Protein AF-A0A2E8A499-F1 (afdb_monomer_lite)

Sequence (195 aa):
MEPTLSDLTVDKLKAMANERGLSGYSKMKKSEIVTLLESPPQSEPEIEKPIPPPPIDLPPPRPPIIAPEVDEDQPPMPIPPPPNLTFLRENKVPEEPEIENIWPWAQQEMWPGRKVAQMVKSAMEAARSKNIAQATVILDEVGPHLGDRTKLVYPIGALLQRIGRVQAVDRLLDVASETYPEDSNVSNARSKLRP

Structure (mmCIF, N/CA/C/O backbone):
data_AF-A0A2E8A499-F1
#
_entry.id   AF-A0A2E8A499-F1
#
loop_
_atom_site.group_PDB
_atom_site.id
_atom_site.type_symbol
_atom_site.label_atom_id
_atom_site.label_alt_id
_atom_site.label_comp_id
_atom_site.label_asym_id
_atom_site.label_entity_id
_atom_site.label_seq_id
_atom_site.pdbx_PDB_ins_code
_atom_site.Cartn_x
_atom_site.Cartn_y
_atom_site.Cartn_z
_atom_site.occupancy
_atom_site.B_iso_or_equiv
_atom_site.auth_seq_id
_atom_site.auth_comp_id
_atom_site.auth_asym_id
_atom_site.auth_atom_id
_atom_site.pdbx_PDB_model_num
ATOM 1 N N . MET A 1 1 ? 8.314 43.356 28.707 1.00 39.28 1 MET A N 1
ATOM 2 C CA . MET A 1 1 ? 9.243 42.489 27.957 1.00 39.28 1 MET A CA 1
ATOM 3 C C . MET A 1 1 ? 8.676 41.089 28.042 1.00 39.28 1 MET A C 1
ATOM 5 O O . MET A 1 1 ? 8.664 40.532 29.131 1.00 39.28 1 MET A O 1
ATOM 9 N N . GLU A 1 2 ? 8.093 40.582 26.961 1.00 49.78 2 GLU A N 1
ATOM 10 C CA . GLU A 1 2 ? 7.638 39.190 26.917 1.00 49.78 2 GLU A CA 1
ATOM 11 C C . GLU A 1 2 ? 8.878 38.286 26.824 1.00 49.78 2 GLU A C 1
ATOM 13 O O . GLU A 1 2 ? 9.774 38.586 26.027 1.00 49.78 2 GLU A O 1
ATOM 18 N N . PRO A 1 3 ? 9.003 37.234 27.651 1.00 61.38 3 PRO A N 1
ATOM 19 C CA . PRO A 1 3 ? 10.117 36.305 27.534 1.00 61.38 3 PRO A CA 1
ATOM 20 C C . PRO A 1 3 ? 10.024 35.595 26.179 1.00 61.38 3 PRO A C 1
ATOM 22 O O . PRO A 1 3 ? 9.081 34.849 25.918 1.00 61.38 3 PRO A O 1
ATOM 25 N N . THR A 1 4 ? 10.990 35.850 25.295 1.00 71.75 4 THR A N 1
ATOM 26 C CA . THR A 1 4 ? 11.067 35.170 23.996 1.00 71.75 4 THR A CA 1
ATOM 27 C C . THR A 1 4 ? 11.455 33.705 24.204 1.00 71.75 4 THR A C 1
ATOM 29 O O . THR A 1 4 ? 12.208 33.375 25.124 1.00 71.75 4 THR A O 1
ATOM 32 N N . LEU A 1 5 ? 10.961 32.804 23.348 1.00 74.25 5 LEU A N 1
ATOM 33 C CA . LEU A 1 5 ? 11.215 31.357 23.448 1.00 74.25 5 LEU A CA 1
ATOM 34 C C . LEU A 1 5 ? 12.724 31.024 23.496 1.00 74.25 5 LEU A C 1
ATOM 36 O O . LEU A 1 5 ? 13.135 30.038 24.103 1.00 74.25 5 LEU A O 1
ATOM 40 N N . SER A 1 6 ? 13.564 31.889 22.928 1.00 76.06 6 SER A N 1
ATOM 41 C CA . SER A 1 6 ? 15.025 31.778 22.904 1.00 76.06 6 SER A CA 1
ATOM 42 C C . SER A 1 6 ? 15.710 31.939 24.269 1.00 76.06 6 SER A C 1
ATOM 44 O O . SER A 1 6 ? 16.819 31.428 24.443 1.00 76.06 6 SER A O 1
ATOM 46 N N . ASP A 1 7 ? 15.078 32.594 25.247 1.00 81.19 7 ASP A N 1
ATOM 47 C CA . ASP A 1 7 ? 15.650 32.816 26.588 1.00 81.19 7 ASP A CA 1
ATOM 48 C C . ASP A 1 7 ? 15.462 31.600 27.518 1.00 81.19 7 ASP A C 1
ATOM 50 O O . ASP A 1 7 ? 16.218 31.377 28.462 1.00 81.19 7 ASP A O 1
ATOM 54 N N . LEU A 1 8 ? 14.509 30.723 27.193 1.00 82.19 8 LEU A N 1
ATOM 55 C CA . LEU A 1 8 ? 14.135 29.590 28.036 1.00 82.19 8 LEU A CA 1
ATOM 56 C C . LEU A 1 8 ? 15.207 28.487 28.074 1.00 82.19 8 LEU A C 1
ATOM 58 O O . LEU A 1 8 ? 15.955 28.253 27.116 1.00 82.19 8 LEU A O 1
ATOM 62 N N . THR A 1 9 ? 15.279 27.764 29.194 1.00 86.19 9 THR A N 1
ATOM 63 C CA . THR A 1 9 ? 16.131 26.573 29.321 1.00 86.19 9 THR A CA 1
ATOM 64 C C . THR A 1 9 ? 15.612 25.432 28.445 1.00 86.19 9 THR A C 1
ATOM 66 O O . THR A 1 9 ? 14.430 25.365 28.101 1.00 86.19 9 THR A O 1
ATOM 69 N N . VAL A 1 10 ? 16.504 24.506 28.079 1.00 81.19 10 VAL A N 1
ATOM 70 C CA . VAL A 1 10 ? 16.161 23.359 27.221 1.00 81.19 10 VAL A CA 1
ATOM 71 C C . VAL A 1 10 ? 15.042 22.519 27.841 1.00 81.19 10 VAL A C 1
ATOM 73 O O . VAL A 1 10 ? 14.135 22.109 27.127 1.00 81.19 10 VAL A O 1
ATOM 76 N N . ASP A 1 11 ? 15.047 22.320 29.159 1.00 83.94 11 ASP A N 1
ATOM 77 C CA . ASP A 1 11 ? 13.996 21.585 29.871 1.00 83.94 11 ASP A CA 1
ATOM 78 C C . ASP A 1 11 ? 12.625 22.258 29.754 1.00 83.94 11 ASP A C 1
ATOM 80 O O . ASP A 1 11 ? 11.619 21.584 29.526 1.00 83.94 11 ASP A O 1
ATOM 84 N N . LYS A 1 12 ? 12.578 23.595 29.828 1.00 85.31 12 LYS A N 1
ATOM 85 C CA . LYS A 1 12 ? 11.331 24.352 29.679 1.00 85.31 12 LYS A CA 1
ATOM 86 C C . LYS A 1 12 ? 10.803 24.290 28.245 1.00 85.31 12 LYS A C 1
ATOM 88 O O . LYS A 1 12 ? 9.606 24.106 28.053 1.00 85.31 12 LYS A O 1
ATOM 93 N N . LEU A 1 13 ? 11.688 24.359 27.251 1.00 85.81 13 LEU A N 1
ATOM 94 C CA . LEU A 1 13 ? 11.332 24.193 25.838 1.00 85.81 13 LEU A CA 1
ATOM 95 C C . LEU A 1 13 ? 10.816 22.781 25.539 1.00 85.81 13 LEU A C 1
ATOM 97 O O . LEU A 1 13 ? 9.816 22.625 24.846 1.00 85.81 13 LEU A O 1
ATOM 101 N N . LYS A 1 14 ? 11.445 21.750 26.113 1.00 84.94 14 LYS A N 1
ATOM 102 C CA . LYS A 1 14 ? 10.983 20.359 26.007 1.00 84.94 14 LYS A CA 1
ATOM 103 C C . LYS A 1 14 ? 9.608 20.164 26.644 1.00 84.94 14 LYS A C 1
ATOM 105 O O . LYS A 1 14 ? 8.775 19.475 26.065 1.00 84.94 14 LYS A O 1
ATOM 110 N N . ALA A 1 15 ? 9.359 20.782 27.799 1.00 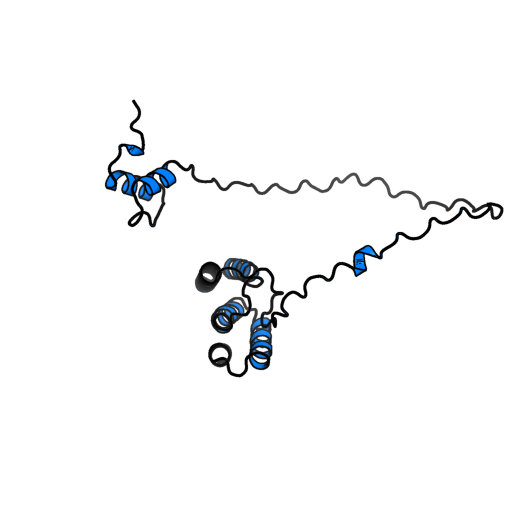85.06 15 ALA A N 1
ATOM 111 C CA . ALA A 1 15 ? 8.048 20.753 28.443 1.00 85.06 15 ALA A CA 1
ATOM 112 C C . ALA A 1 15 ? 6.977 21.422 27.566 1.00 85.06 15 ALA A C 1
ATOM 114 O O . ALA A 1 15 ? 5.954 20.805 27.292 1.00 85.06 15 ALA A O 1
ATOM 115 N N . MET A 1 16 ? 7.249 22.621 27.037 1.00 82.38 16 MET A N 1
ATOM 116 C CA . MET A 1 16 ? 6.323 23.319 26.134 1.00 82.38 16 MET A CA 1
ATOM 117 C C . MET A 1 16 ? 6.064 22.541 24.839 1.00 82.38 16 MET A C 1
ATOM 119 O O . MET A 1 16 ? 4.950 22.551 24.321 1.00 82.38 16 MET A O 1
ATOM 123 N N . ALA A 1 17 ? 7.077 21.851 24.313 1.00 83.69 17 ALA A N 1
ATOM 124 C CA . ALA A 1 17 ? 6.922 21.020 23.128 1.00 83.69 17 ALA A CA 1
ATOM 125 C C . ALA A 1 17 ? 6.046 19.792 23.421 1.00 83.69 17 ALA A C 1
ATOM 127 O O . ALA A 1 17 ? 5.167 19.478 22.621 1.00 83.69 17 ALA A O 1
ATOM 128 N N . ASN A 1 18 ? 6.207 19.171 24.595 1.00 84.06 18 ASN A N 1
ATOM 129 C CA . ASN A 1 18 ? 5.335 18.091 25.061 1.00 84.06 18 ASN A CA 1
ATOM 130 C C . ASN A 1 18 ? 3.877 18.544 25.184 1.00 84.06 18 ASN A C 1
ATOM 132 O O . ASN A 1 18 ? 2.969 17.846 24.747 1.00 84.06 18 ASN A O 1
ATOM 136 N N . GLU A 1 19 ? 3.653 19.725 25.772 1.00 82.06 19 GLU A N 1
ATOM 137 C CA . GLU A 1 19 ? 2.312 20.298 25.946 1.00 82.06 19 GLU A CA 1
ATOM 138 C C . GLU A 1 19 ? 1.640 20.631 24.610 1.00 82.06 19 GLU A C 1
ATOM 140 O O . GLU A 1 19 ? 0.418 20.580 24.503 1.00 82.06 19 GLU A O 1
ATOM 145 N N . ARG A 1 20 ? 2.430 20.903 23.565 1.00 78.00 20 ARG A N 1
ATOM 146 C CA . ARG A 1 20 ? 1.943 21.056 22.185 1.00 78.00 20 ARG A CA 1
ATOM 147 C C . ARG A 1 20 ? 1.817 19.738 21.418 1.00 78.00 20 ARG A C 1
ATOM 149 O O . ARG A 1 20 ? 1.542 19.764 20.223 1.00 78.00 20 ARG A O 1
ATOM 156 N N . GLY A 1 21 ? 2.031 18.595 22.072 1.00 79.00 21 GLY A N 1
ATOM 157 C CA . GLY A 1 21 ? 1.960 17.276 21.441 1.00 79.00 21 GLY A CA 1
ATOM 158 C C . GLY A 1 21 ? 3.091 16.999 20.447 1.00 79.00 21 GLY A C 1
ATOM 159 O O . GLY A 1 21 ? 3.020 16.033 19.687 1.00 79.00 21 GLY A O 1
ATOM 160 N N . LEU A 1 22 ? 4.143 17.823 20.439 1.00 76.31 22 LEU A N 1
ATOM 161 C CA . LEU A 1 22 ? 5.349 17.541 19.672 1.00 76.31 22 LEU A CA 1
ATOM 162 C C . LEU A 1 22 ? 6.054 16.349 20.339 1.00 76.31 22 LEU A C 1
ATOM 164 O O . LEU A 1 22 ? 5.987 16.157 21.548 1.00 76.31 22 LEU A O 1
ATOM 168 N N . SER A 1 23 ? 6.726 15.506 19.5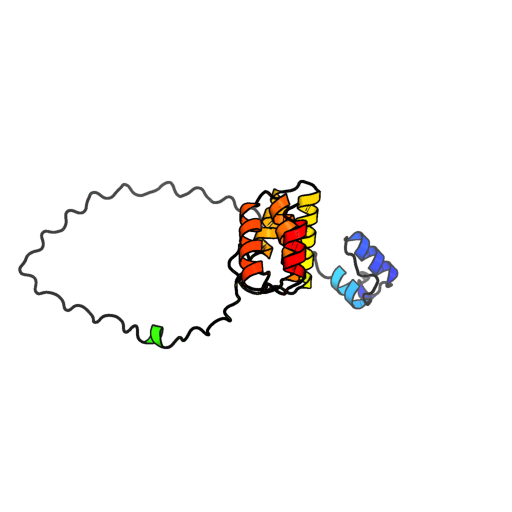64 1.00 78.88 23 SER A N 1
ATOM 169 C CA . SER A 1 23 ? 7.506 14.380 20.088 1.00 78.88 23 SER A CA 1
ATOM 170 C C . SER A 1 23 ? 8.778 14.227 19.261 1.00 78.88 23 SER A C 1
ATOM 172 O O . SER A 1 23 ? 8.847 14.683 18.123 1.00 78.88 23 SER A O 1
ATOM 174 N N . GLY A 1 24 ? 9.827 13.638 19.838 1.00 80.06 24 GLY A N 1
ATOM 175 C CA . GLY A 1 24 ? 11.129 13.483 19.170 1.00 80.06 24 GLY A CA 1
ATOM 176 C C . GLY A 1 24 ? 12.133 14.628 19.387 1.00 80.06 24 GLY A C 1
ATOM 177 O O . GLY A 1 24 ? 13.281 14.509 18.964 1.00 80.06 24 GLY A O 1
ATOM 178 N N . TYR A 1 25 ? 11.783 15.673 20.144 1.00 81.56 25 TYR A N 1
ATOM 179 C CA . TYR A 1 25 ? 12.687 16.789 20.481 1.00 81.56 25 TYR A CA 1
ATOM 180 C C . TYR A 1 25 ? 13.768 16.448 21.524 1.00 81.56 25 TYR A C 1
ATOM 182 O O . TYR A 1 25 ? 14.603 17.283 21.867 1.00 81.56 25 TYR A O 1
ATOM 190 N N . SER A 1 26 ? 13.785 15.222 22.061 1.00 79.50 26 SER A N 1
ATOM 191 C CA . SER A 1 26 ? 14.727 14.826 23.121 1.00 79.50 26 SER A CA 1
ATOM 192 C C . SER A 1 26 ? 16.195 14.868 22.663 1.00 79.50 26 SER A C 1
ATOM 194 O O . SER A 1 26 ? 17.074 15.200 23.462 1.00 79.50 26 SER A O 1
ATOM 196 N N . LYS A 1 27 ? 16.440 14.611 21.367 1.00 80.88 27 LYS A N 1
ATOM 197 C CA . LYS A 1 27 ? 17.761 14.662 20.714 1.00 80.88 27 LYS A CA 1
ATOM 198 C C . LYS A 1 27 ? 17.990 15.949 19.895 1.00 80.88 27 LYS A C 1
ATOM 200 O O . LYS A 1 27 ? 19.066 16.117 19.328 1.00 80.88 27 LYS A O 1
ATOM 205 N N . MET A 1 28 ? 16.998 16.840 19.826 1.00 79.06 28 MET A N 1
ATOM 206 C CA . MET A 1 28 ? 17.071 18.085 19.053 1.00 79.06 28 MET A CA 1
ATOM 207 C C . MET A 1 28 ? 17.828 19.176 19.817 1.00 79.06 28 MET A C 1
ATOM 209 O O . MET A 1 28 ? 17.829 19.213 21.052 1.00 79.06 28 MET A O 1
ATOM 213 N N . LYS A 1 29 ? 18.491 20.078 19.084 1.00 82.00 29 LYS A N 1
ATOM 214 C CA . LYS A 1 29 ? 19.179 21.234 19.683 1.00 82.00 29 LYS A CA 1
ATOM 215 C C . LYS A 1 29 ? 18.160 22.281 20.138 1.00 82.00 29 LYS A C 1
ATOM 217 O O . LYS A 1 29 ? 17.086 22.387 19.558 1.00 82.00 29 LYS A O 1
ATOM 222 N N . LYS A 1 30 ? 18.520 23.107 21.132 1.00 81.00 30 LYS A N 1
ATOM 223 C CA . LYS A 1 30 ? 17.667 24.187 21.677 1.00 81.00 30 LYS A CA 1
ATOM 224 C C . LYS A 1 30 ? 16.993 25.018 20.578 1.00 81.00 30 LYS A C 1
ATOM 226 O O . LYS A 1 30 ? 15.793 25.242 20.640 1.00 81.00 30 LYS A O 1
ATOM 231 N N . SER A 1 31 ? 17.760 25.426 19.569 1.00 81.62 31 SER A N 1
ATOM 232 C CA . SER A 1 31 ? 17.279 26.222 18.438 1.00 81.62 31 SER A CA 1
ATOM 233 C C . SER A 1 31 ? 16.194 25.520 17.620 1.00 81.62 31 SER A C 1
ATOM 235 O O . SER A 1 31 ? 15.249 26.163 17.203 1.00 81.62 31 SER A O 1
ATOM 237 N N . GLU A 1 32 ? 16.285 24.205 17.440 1.00 81.25 32 GLU A N 1
ATOM 238 C CA . GLU A 1 32 ? 15.325 23.413 16.663 1.00 81.25 32 GLU A CA 1
ATOM 239 C C . GLU A 1 32 ? 14.000 23.249 17.422 1.00 81.25 32 GLU A C 1
ATOM 241 O O . GLU A 1 32 ? 12.927 23.370 16.839 1.00 81.25 32 GLU A O 1
ATOM 246 N N . ILE A 1 33 ? 14.065 23.092 18.751 1.00 82.75 33 ILE A N 1
ATOM 247 C CA . ILE A 1 33 ? 12.877 23.086 19.620 1.00 82.75 33 ILE A CA 1
ATOM 248 C C . ILE A 1 33 ? 12.202 24.464 19.613 1.00 82.75 33 ILE A C 1
ATOM 250 O O . ILE A 1 33 ? 10.980 24.543 19.537 1.00 82.75 33 ILE A O 1
ATOM 254 N N . VAL A 1 34 ? 12.986 25.548 19.651 1.00 83.69 34 VAL A N 1
ATOM 255 C CA . VAL A 1 34 ? 12.466 26.921 19.532 1.00 83.69 34 VAL A CA 1
ATOM 256 C C . VAL A 1 34 ? 11.784 27.122 18.180 1.00 83.69 34 VAL A C 1
ATOM 258 O O . VAL A 1 34 ? 10.645 27.570 18.162 1.00 83.69 34 VAL A O 1
ATOM 261 N N . THR A 1 35 ? 12.409 26.719 17.068 1.00 80.75 35 THR A N 1
ATOM 262 C CA . THR A 1 35 ? 11.808 26.823 15.729 1.00 80.75 35 THR A CA 1
ATOM 263 C C . THR A 1 35 ? 10.499 26.040 15.625 1.00 80.75 35 THR A C 1
ATOM 265 O O . THR A 1 35 ? 9.531 26.565 15.088 1.00 80.75 35 THR A O 1
ATOM 268 N N . LEU A 1 36 ? 10.419 24.825 16.177 1.00 78.12 36 LEU A N 1
ATOM 269 C CA . LEU A 1 36 ? 9.175 24.040 16.197 1.00 78.12 36 LEU A CA 1
ATOM 270 C C . LEU A 1 36 ? 8.077 24.664 17.072 1.00 78.12 36 LEU A C 1
ATOM 272 O O . LEU A 1 36 ? 6.899 24.499 16.779 1.00 78.12 36 LEU A O 1
ATOM 276 N N . LEU A 1 37 ? 8.448 25.359 18.152 1.00 77.62 37 LEU A N 1
ATOM 277 C CA . LEU A 1 37 ? 7.512 26.050 19.045 1.00 77.62 37 LEU A CA 1
ATOM 278 C C . LEU A 1 37 ? 7.062 27.419 18.515 1.00 77.62 37 LEU A C 1
ATOM 280 O O . LEU A 1 37 ? 5.990 27.885 18.904 1.00 77.62 37 LEU A O 1
ATOM 284 N N . GLU A 1 38 ? 7.896 28.073 17.710 1.00 77.25 38 GLU A N 1
ATOM 285 C CA . GLU A 1 38 ? 7.620 29.353 17.050 1.00 77.25 38 GLU A CA 1
ATOM 286 C C . GLU A 1 38 ? 6.850 29.156 15.740 1.00 77.25 38 GLU A C 1
ATOM 288 O O . GLU A 1 38 ? 6.033 29.997 15.369 1.00 77.25 38 GLU A O 1
ATOM 293 N N . SER A 1 39 ? 7.050 28.013 15.077 1.00 63.19 39 SER A N 1
ATOM 294 C CA . SER A 1 39 ? 6.242 27.610 13.931 1.00 63.19 39 SER A CA 1
ATOM 295 C C . SER A 1 39 ? 4.787 27.443 14.386 1.00 63.19 39 SER A C 1
ATOM 297 O O . SER A 1 39 ? 4.520 26.608 15.258 1.00 63.19 39 SER A O 1
ATOM 299 N N . PRO A 1 40 ? 3.826 28.209 13.837 1.00 51.47 40 PRO A N 1
ATOM 300 C CA . PRO A 1 40 ? 2.422 27.957 14.114 1.00 51.47 40 PRO A CA 1
ATOM 301 C C . PRO A 1 40 ? 2.091 26.522 13.681 1.00 51.47 40 PRO A C 1
ATOM 303 O O . PRO A 1 40 ? 2.648 26.054 12.681 1.00 51.47 40 PRO A O 1
ATOM 306 N N . PRO A 1 41 ? 1.201 25.806 14.396 1.00 46.28 41 PRO A N 1
ATOM 307 C CA . PRO A 1 41 ? 0.681 24.549 13.889 1.00 46.28 41 PRO A CA 1
ATOM 308 C C . PRO A 1 41 ? 0.094 24.857 12.517 1.00 46.28 41 PRO A C 1
ATOM 310 O O . PRO A 1 41 ? -0.835 25.663 12.409 1.00 46.28 41 PRO A O 1
ATOM 313 N N . GLN A 1 42 ? 0.690 24.278 11.472 1.00 38.25 42 GLN A N 1
ATOM 314 C CA . GLN A 1 42 ? 0.113 24.299 10.142 1.00 38.25 42 GLN A CA 1
ATOM 315 C C . GLN A 1 42 ? -1.233 23.609 10.292 1.00 38.25 42 GLN A C 1
ATOM 317 O O . GLN A 1 42 ? -1.332 22.390 10.415 1.00 38.25 42 GLN A O 1
ATOM 322 N N . SER A 1 43 ? -2.239 24.456 10.447 1.00 41.66 43 SER A N 1
ATOM 323 C CA . SER A 1 43 ? -3.609 24.077 10.645 1.00 41.66 43 SER A CA 1
ATOM 324 C C . SER A 1 43 ? -4.013 23.390 9.358 1.00 41.66 43 SER A C 1
ATOM 326 O O . SER A 1 43 ? -3.966 23.983 8.284 1.00 41.66 43 SER A O 1
ATOM 328 N N . GLU A 1 44 ? -4.380 22.129 9.481 1.00 54.25 44 GLU A N 1
ATOM 329 C CA . GLU A 1 44 ? -5.429 21.574 8.652 1.00 54.25 44 GLU A CA 1
ATOM 330 C C . GLU A 1 44 ? -6.665 22.457 8.899 1.00 54.25 44 GLU A C 1
ATOM 332 O O . GLU A 1 44 ? -7.122 22.579 10.041 1.00 54.25 44 GLU A O 1
ATOM 337 N N . PRO A 1 45 ? -7.071 23.253 7.898 1.00 48.50 45 PRO A N 1
ATOM 338 C CA . PRO A 1 45 ? -8.420 23.066 7.391 1.00 48.50 45 PRO A CA 1
ATOM 339 C C . PRO A 1 45 ? -8.519 23.396 5.892 1.00 48.50 45 PRO A C 1
ATOM 341 O O . PRO A 1 45 ? -8.363 24.540 5.478 1.00 48.50 45 PRO A O 1
ATOM 344 N N . GLU A 1 46 ? -8.918 22.430 5.075 1.00 46.50 46 GLU A N 1
ATOM 345 C CA . GLU A 1 46 ? -9.800 22.741 3.944 1.00 46.50 46 GLU A CA 1
ATOM 346 C C . GLU A 1 46 ? -10.859 21.634 3.909 1.00 46.50 46 GLU A C 1
ATOM 348 O O . GLU A 1 46 ? -10.651 20.556 3.371 1.00 46.50 46 GLU A O 1
ATOM 353 N N . ILE A 1 47 ? -11.839 21.717 4.813 1.00 48.00 47 ILE A N 1
ATOM 354 C CA . ILE A 1 47 ? -13.193 22.177 4.482 1.00 48.00 47 ILE A CA 1
ATOM 355 C C . ILE A 1 47 ? -13.725 21.373 3.292 1.00 48.00 47 ILE A C 1
ATOM 357 O O . ILE A 1 47 ? -13.431 21.689 2.140 1.00 48.00 47 ILE A O 1
ATOM 361 N N . GLU A 1 48 ? -14.559 20.370 3.588 1.00 50.72 48 GLU A N 1
ATOM 362 C CA . GLU A 1 48 ? -15.573 19.888 2.652 1.00 50.72 48 GLU A CA 1
ATOM 363 C C . GLU A 1 48 ? -16.296 21.115 2.087 1.00 50.72 48 GLU A C 1
ATOM 365 O O . GLU A 1 48 ? -17.150 21.714 2.741 1.00 50.72 48 GLU A O 1
ATOM 370 N N . LYS A 1 49 ? -15.930 21.540 0.878 1.00 53.31 49 LYS A N 1
ATOM 371 C CA . LYS A 1 49 ? -16.804 22.394 0.088 1.00 53.31 49 LYS A CA 1
ATOM 372 C C . LYS A 1 49 ? -17.947 21.479 -0.344 1.00 53.31 49 LYS A C 1
ATOM 374 O O . LYS A 1 49 ? -17.683 20.565 -1.130 1.00 53.31 49 LYS A O 1
ATOM 379 N N . PRO A 1 50 ? -19.191 21.666 0.140 1.00 54.78 50 PRO A N 1
ATOM 380 C CA . PRO A 1 50 ? -20.311 21.022 -0.515 1.00 54.78 50 PRO A CA 1
ATOM 381 C C . PRO A 1 50 ? -20.282 21.492 -1.967 1.00 54.78 50 PRO A C 1
ATOM 383 O O . PRO A 1 50 ? -20.282 22.691 -2.253 1.00 54.78 50 PRO A O 1
ATOM 386 N N . ILE A 1 51 ? -20.168 20.530 -2.876 1.00 60.94 51 ILE A N 1
ATOM 387 C CA . ILE A 1 51 ? -20.301 20.746 -4.313 1.00 60.94 51 ILE A CA 1
ATOM 388 C C . ILE A 1 51 ? -21.613 21.524 -4.503 1.00 60.94 51 ILE A C 1
ATOM 390 O O . ILE A 1 51 ? -22.643 21.058 -4.002 1.00 60.94 51 ILE A O 1
ATOM 394 N N . PRO A 1 52 ? -21.620 22.710 -5.143 1.00 68.00 52 PRO A N 1
ATOM 395 C CA . PRO A 1 52 ? -22.881 23.370 -5.441 1.00 68.00 52 PRO A CA 1
ATOM 396 C C . PRO A 1 52 ? -23.744 22.402 -6.262 1.00 68.00 52 PRO A C 1
ATOM 398 O O . PRO A 1 52 ? -23.197 21.646 -7.074 1.00 68.00 52 PRO A O 1
ATOM 401 N N . PRO A 1 53 ? -25.075 22.382 -6.058 1.00 70.88 53 PRO A N 1
ATOM 402 C CA . PRO A 1 53 ? -25.940 21.597 -6.921 1.00 70.88 53 PRO A CA 1
ATOM 403 C C . PRO A 1 53 ? -25.668 21.993 -8.379 1.00 70.88 53 PRO A C 1
ATOM 405 O O . PRO A 1 53 ? -25.382 23.168 -8.646 1.00 70.88 53 PRO A O 1
ATOM 408 N N . PRO A 1 54 ? -25.723 21.039 -9.324 1.00 66.94 54 PRO A N 1
ATOM 409 C CA . PRO A 1 54 ? -25.588 21.377 -10.730 1.00 66.94 54 PRO A CA 1
ATOM 410 C C . PRO A 1 54 ? -26.626 22.457 -11.070 1.00 66.94 54 PRO A C 1
ATOM 412 O O . PRO A 1 54 ? -27.764 22.366 -10.593 1.00 66.94 54 PRO A O 1
ATOM 415 N N . PRO A 1 55 ? -26.265 23.494 -11.846 1.00 65.88 55 PRO A N 1
ATOM 416 C CA . PRO A 1 55 ? -27.235 24.485 -12.278 1.00 65.88 55 PRO A CA 1
ATOM 417 C C . PRO A 1 55 ? -28.360 23.758 -13.023 1.00 65.88 55 PRO A C 1
ATOM 419 O O . PRO A 1 55 ? -28.134 23.117 -14.044 1.00 65.88 55 PRO A O 1
ATOM 422 N N . ILE A 1 56 ? -29.570 23.823 -12.464 1.00 65.62 56 ILE A N 1
ATOM 423 C CA . ILE A 1 56 ? -30.786 23.203 -13.017 1.00 65.62 56 ILE A CA 1
ATOM 424 C C . ILE A 1 56 ? -31.300 23.949 -14.256 1.00 65.62 56 ILE A C 1
ATOM 426 O O . ILE A 1 56 ? -32.194 23.467 -14.945 1.00 65.62 56 ILE A O 1
ATOM 430 N N . ASP A 1 57 ? -30.691 25.079 -14.604 1.00 65.50 57 ASP A N 1
ATOM 431 C CA . ASP A 1 57 ? -31.018 25.821 -15.815 1.00 65.50 57 ASP A CA 1
ATOM 432 C C . ASP A 1 57 ? -30.249 25.250 -17.018 1.00 65.50 57 ASP A C 1
ATOM 434 O O . ASP A 1 57 ? -29.332 25.856 -17.574 1.00 65.50 57 ASP A O 1
ATOM 438 N N . LEU A 1 58 ? -30.593 24.014 -17.395 1.00 65.38 58 LEU A N 1
ATOM 439 C CA . LEU A 1 58 ? -30.312 23.556 -18.748 1.00 65.38 58 LEU A CA 1
ATOM 440 C C . LEU A 1 58 ? -31.253 24.333 -19.677 1.00 65.38 58 LEU A C 1
ATOM 442 O O . LEU A 1 58 ? -32.471 24.276 -19.477 1.00 65.38 58 LEU A O 1
ATOM 446 N N . PRO A 1 59 ? -30.733 25.044 -20.695 1.00 71.56 59 PRO A N 1
ATOM 447 C CA . PRO A 1 59 ? -31.590 25.687 -21.677 1.00 71.56 59 PRO A CA 1
ATOM 448 C C . PRO A 1 59 ? -32.502 24.628 -22.309 1.00 71.56 59 PRO A C 1
ATOM 450 O O . PRO A 1 59 ? -32.084 23.470 -22.447 1.00 71.56 59 PRO A O 1
ATOM 453 N N . PRO A 1 60 ? -33.734 24.992 -22.710 1.00 75.94 60 PRO A N 1
ATOM 454 C CA . PRO A 1 60 ? -34.622 24.053 -23.374 1.00 75.94 60 PRO A CA 1
ATOM 455 C C . PRO A 1 60 ? -33.885 23.402 -24.553 1.00 75.94 60 PRO A C 1
ATOM 457 O O . PRO A 1 60 ? -33.092 24.078 -25.226 1.00 75.94 60 PRO A O 1
ATOM 460 N N . PRO A 1 61 ? -34.104 22.097 -24.802 1.00 68.94 61 PRO A N 1
ATOM 461 C CA . PRO A 1 61 ? -33.472 21.416 -25.919 1.00 68.94 61 PRO A CA 1
ATOM 462 C C . PRO A 1 61 ? -33.764 22.214 -27.187 1.00 68.94 61 PRO A C 1
ATOM 464 O O . PRO A 1 61 ? -34.920 22.526 -27.484 1.00 68.94 61 PRO A O 1
ATOM 467 N N . ARG A 1 62 ? -32.703 22.606 -27.905 1.00 71.00 62 ARG A N 1
ATOM 468 C CA . ARG A 1 62 ? -32.875 23.319 -29.171 1.00 71.00 62 ARG A CA 1
ATOM 469 C C . ARG A 1 62 ? -33.702 22.422 -30.094 1.00 71.00 62 ARG A C 1
ATOM 471 O O . ARG A 1 62 ? -33.435 21.216 -30.133 1.00 71.00 62 ARG A O 1
ATOM 478 N N . PRO A 1 63 ? -34.678 22.976 -30.833 1.00 76.12 63 PRO A N 1
ATOM 479 C CA . PRO A 1 63 ? -35.323 22.215 -31.890 1.00 76.12 63 PRO A CA 1
ATOM 480 C C . PRO A 1 63 ? -34.241 21.666 -32.834 1.00 76.12 63 PRO A C 1
ATOM 482 O O . PRO A 1 63 ? -33.186 22.299 -32.974 1.00 76.12 63 PRO A O 1
ATOM 485 N N . PRO A 1 64 ? -34.462 20.494 -33.455 1.00 64.94 64 PRO A N 1
ATOM 486 C CA . PRO A 1 64 ? -33.522 19.959 -34.427 1.00 64.94 64 PRO A CA 1
ATOM 487 C C . PRO A 1 64 ? -33.245 21.041 -35.471 1.00 64.94 64 PRO A C 1
ATOM 489 O O . PRO A 1 64 ? -34.172 21.611 -36.047 1.00 64.94 64 PRO A O 1
ATOM 492 N N . ILE A 1 65 ? -31.965 21.365 -35.657 1.00 66.06 65 ILE A N 1
ATOM 493 C CA . ILE A 1 65 ? -31.530 22.270 -36.715 1.00 66.06 65 ILE A CA 1
ATOM 494 C C . ILE A 1 65 ? -31.913 21.575 -38.017 1.00 66.06 65 ILE A C 1
ATOM 496 O O . ILE A 1 65 ? -31.310 20.570 -38.388 1.00 66.06 65 ILE A O 1
ATOM 500 N N . ILE A 1 66 ? -32.950 22.081 -38.680 1.00 66.00 66 ILE A N 1
ATOM 501 C CA . ILE A 1 66 ? -33.189 21.771 -40.084 1.00 66.00 66 ILE A CA 1
ATOM 502 C C . ILE A 1 66 ? -31.959 22.328 -40.792 1.00 66.00 66 ILE A C 1
ATOM 504 O O . ILE A 1 66 ? -31.709 23.535 -40.730 1.00 66.00 66 ILE A O 1
ATOM 508 N N . ALA A 1 67 ? -31.129 21.438 -41.338 1.00 64.75 67 ALA A N 1
ATOM 509 C CA . ALA A 1 67 ? -29.966 21.847 -42.106 1.00 64.75 67 ALA A CA 1
ATOM 510 C C . ALA A 1 67 ? -30.440 22.835 -43.184 1.00 64.75 67 ALA A C 1
ATOM 512 O O . ALA A 1 67 ? -31.458 22.557 -43.826 1.00 64.75 67 ALA A O 1
ATOM 513 N N . PRO A 1 68 ? -29.778 23.993 -43.355 1.00 61.69 68 PRO A N 1
ATOM 514 C CA . PRO A 1 68 ? -30.099 24.863 -44.474 1.00 61.69 68 PRO A CA 1
ATOM 515 C C . PRO A 1 68 ? -29.953 24.038 -45.752 1.00 61.69 68 PRO A C 1
ATOM 517 O O . PRO A 1 68 ? -28.981 23.292 -45.892 1.00 61.69 68 PRO A O 1
ATOM 520 N N . GLU A 1 69 ? -30.944 24.126 -46.636 1.00 62.56 69 GLU A N 1
ATOM 521 C CA . GLU A 1 69 ? -30.875 23.523 -47.962 1.00 62.56 69 GLU A CA 1
ATOM 522 C C . GLU A 1 69 ? -29.593 24.038 -48.622 1.00 62.56 69 GLU A C 1
ATOM 524 O O . GLU A 1 69 ? -29.412 25.245 -48.799 1.00 62.56 69 GLU A O 1
ATOM 529 N N . VAL A 1 70 ? -28.634 23.133 -48.822 1.00 63.03 70 VAL A N 1
ATOM 530 C CA . VAL A 1 70 ? -27.347 23.464 -49.425 1.00 63.03 70 VAL A CA 1
ATOM 531 C C . VAL A 1 70 ? -27.631 23.750 -50.889 1.00 63.03 70 VAL A C 1
ATOM 533 O O . VAL A 1 70 ? -27.907 22.832 -51.654 1.00 63.03 70 VAL A O 1
ATOM 536 N N . ASP A 1 71 ? -27.609 25.029 -51.250 1.00 64.25 71 ASP A N 1
ATOM 537 C CA . ASP A 1 71 ? -27.644 25.472 -52.639 1.00 64.25 71 ASP A CA 1
ATOM 538 C C . ASP A 1 71 ? -26.402 24.896 -53.344 1.00 64.25 71 ASP A C 1
ATOM 540 O O . ASP A 1 71 ? -25.265 25.243 -53.003 1.00 64.25 71 ASP A O 1
ATOM 544 N N . GLU A 1 72 ? -26.617 23.933 -54.248 1.00 62.72 72 GLU A N 1
ATOM 545 C CA . GLU A 1 72 ? -25.564 23.133 -54.898 1.00 62.72 72 GLU A CA 1
ATOM 546 C C . GLU A 1 72 ? -24.626 23.965 -55.801 1.00 62.72 72 GLU A C 1
ATOM 548 O O . GLU A 1 72 ? -23.631 23.438 -56.297 1.00 62.72 72 GLU A O 1
ATOM 553 N N . ASP A 1 73 ? -24.895 25.262 -55.986 1.00 62.47 73 ASP A N 1
ATOM 554 C CA . ASP A 1 73 ? -24.125 26.172 -56.844 1.00 62.47 73 ASP A CA 1
ATOM 555 C C . ASP A 1 73 ? -23.008 26.938 -56.094 1.00 62.47 73 ASP A C 1
ATOM 557 O O . ASP A 1 73 ? -22.309 27.774 -56.672 1.00 62.47 73 ASP A O 1
ATOM 561 N N . GLN A 1 74 ? -22.778 26.668 -54.799 1.00 63.41 74 GLN A N 1
ATOM 562 C CA . GLN A 1 74 ? -21.651 27.280 -54.082 1.00 63.41 74 GLN A CA 1
ATOM 563 C C . GLN A 1 74 ? -20.307 26.627 -54.455 1.00 63.41 74 GLN A C 1
ATOM 565 O O . GLN A 1 74 ? -20.117 25.427 -54.229 1.00 63.41 74 GLN A O 1
ATOM 570 N N . PRO A 1 75 ? -19.313 27.398 -54.948 1.00 69.31 75 PRO A N 1
ATOM 571 C CA . PRO A 1 75 ? -17.980 26.863 -55.179 1.00 69.31 75 PRO A CA 1
ATOM 572 C C . PRO A 1 75 ? -17.361 26.426 -53.840 1.00 69.31 75 PRO A C 1
ATOM 574 O O . PRO A 1 75 ? -17.434 27.173 -52.857 1.00 69.31 75 PRO A O 1
ATOM 577 N N . PRO A 1 76 ? -16.731 25.239 -53.766 1.00 70.31 76 PRO A N 1
ATOM 578 C CA . PRO A 1 76 ? -16.175 24.738 -52.519 1.00 70.31 76 PRO A CA 1
ATOM 579 C C . PRO A 1 76 ? -15.074 25.680 -52.025 1.00 70.31 76 PRO A C 1
ATOM 581 O O . PRO A 1 76 ? -14.114 25.971 -52.743 1.00 70.31 76 PRO A O 1
ATOM 584 N N . MET A 1 77 ? -15.198 26.155 -50.783 1.00 77.00 77 MET A N 1
ATOM 585 C CA . MET A 1 77 ? -14.120 26.909 -50.145 1.00 77.00 77 MET A CA 1
ATOM 586 C C . MET A 1 77 ? -12.855 26.041 -50.038 1.00 77.00 77 MET A C 1
ATOM 588 O O . MET A 1 77 ? -12.953 24.839 -49.771 1.00 77.00 77 MET A O 1
ATOM 592 N N . PRO A 1 78 ? -11.655 26.627 -50.199 1.00 77.00 78 PRO A N 1
ATOM 593 C CA . PRO A 1 78 ? -10.412 25.889 -50.042 1.00 77.00 78 PRO A CA 1
ATOM 594 C C . PRO A 1 78 ? -10.252 25.427 -48.588 1.00 77.00 78 PRO A C 1
ATOM 596 O O . PRO A 1 78 ? -10.251 26.233 -47.657 1.00 77.00 78 PRO A O 1
ATOM 599 N N . ILE A 1 79 ? -10.107 24.115 -48.400 1.00 75.31 79 ILE A N 1
ATOM 600 C CA . ILE A 1 79 ? -9.828 23.512 -47.094 1.00 75.31 79 ILE A CA 1
ATOM 601 C C . ILE A 1 79 ? -8.407 23.934 -46.676 1.00 75.31 79 ILE A C 1
ATOM 603 O O . ILE A 1 79 ? -7.476 23.755 -47.470 1.00 75.31 79 ILE A O 1
ATOM 607 N N . PRO A 1 80 ? -8.195 24.487 -45.465 1.00 79.00 80 PRO A N 1
A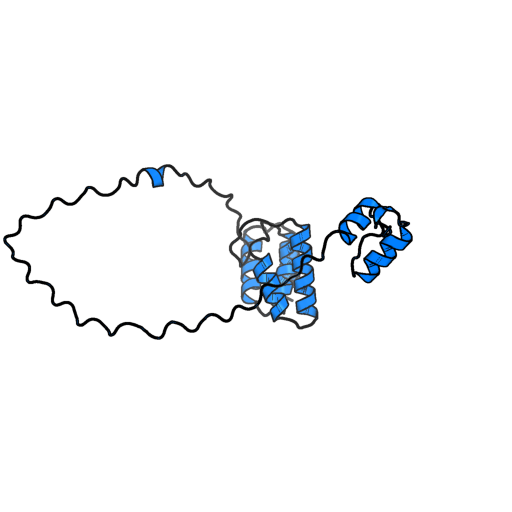TOM 608 C CA . PRO A 1 80 ? -6.849 24.780 -44.990 1.00 79.00 80 PRO A CA 1
ATOM 609 C C . PRO A 1 80 ? -6.037 23.480 -44.871 1.00 79.00 80 PRO A C 1
ATOM 611 O O . PRO A 1 80 ? -6.596 22.434 -44.525 1.00 79.00 80 PRO A O 1
ATOM 614 N N . PRO A 1 81 ? -4.721 23.511 -45.146 1.00 79.31 81 PRO A N 1
ATOM 615 C CA . PRO A 1 81 ? -3.890 22.324 -45.028 1.00 79.31 81 PRO A CA 1
ATOM 616 C C . PRO A 1 81 ? -3.911 21.797 -43.584 1.00 79.31 81 PRO A C 1
ATOM 618 O O . PRO A 1 81 ? -3.956 22.593 -42.640 1.00 79.31 81 PRO A O 1
ATOM 621 N N . PRO A 1 82 ? -3.871 20.466 -43.391 1.00 77.12 82 PRO A N 1
ATOM 622 C CA . PRO A 1 82 ? -3.850 19.882 -42.060 1.00 77.12 82 PRO A CA 1
ATOM 623 C C . PRO A 1 82 ? -2.628 20.388 -41.276 1.00 77.12 82 PRO A C 1
ATOM 625 O O . PRO A 1 82 ? -1.552 20.570 -41.858 1.00 77.12 82 PRO A O 1
ATOM 628 N N . PRO A 1 83 ? -2.767 20.616 -39.958 1.00 76.12 83 PRO A N 1
ATOM 629 C CA . PRO A 1 83 ? -1.653 21.042 -39.125 1.00 76.12 83 PRO A CA 1
ATOM 630 C C . PRO A 1 83 ? -0.512 20.022 -39.202 1.00 76.12 83 PRO A C 1
ATOM 632 O O . PRO A 1 83 ? -0.724 18.809 -39.172 1.00 76.12 83 PRO A O 1
ATOM 635 N N . ASN A 1 84 ? 0.718 20.522 -39.312 1.00 71.00 84 ASN A N 1
ATOM 636 C CA . ASN A 1 84 ? 1.899 19.686 -39.458 1.00 71.00 84 ASN A CA 1
ATOM 637 C C . ASN A 1 84 ? 2.261 19.041 -38.107 1.00 71.00 84 ASN A C 1
ATOM 639 O O . ASN A 1 84 ? 2.889 19.669 -37.259 1.00 71.00 84 ASN A O 1
ATOM 643 N N . LEU A 1 85 ? 1.874 17.777 -37.917 1.00 68.19 85 LEU A N 1
ATOM 644 C CA . LEU A 1 85 ? 2.127 16.989 -36.703 1.00 68.19 85 LEU A CA 1
ATOM 645 C C . LEU A 1 85 ? 3.573 16.467 -36.581 1.00 68.19 85 LEU A C 1
ATOM 647 O O . LEU A 1 85 ? 3.839 15.603 -35.747 1.00 68.19 85 LEU A O 1
ATOM 651 N N . THR A 1 86 ? 4.529 16.960 -37.380 1.00 62.38 86 THR A N 1
ATOM 652 C CA . THR A 1 86 ? 5.930 16.488 -37.328 1.00 62.38 86 THR A CA 1
ATOM 653 C C . THR A 1 86 ? 6.552 16.659 -35.932 1.00 62.38 86 THR A C 1
ATOM 655 O O . THR A 1 86 ? 7.358 15.828 -35.524 1.00 62.38 86 THR A O 1
ATOM 658 N N . PHE A 1 87 ? 6.101 17.638 -35.138 1.00 61.69 87 PHE A N 1
ATOM 659 C CA . PHE A 1 87 ? 6.557 17.846 -33.755 1.00 61.69 87 PHE A CA 1
ATOM 660 C C . PHE A 1 87 ? 6.205 16.701 -32.783 1.00 61.69 87 PHE A C 1
ATOM 662 O O . PHE A 1 87 ? 6.887 16.537 -31.774 1.00 61.69 87 PHE A O 1
ATOM 669 N N . LEU A 1 88 ? 5.184 15.877 -33.069 1.00 59.81 88 LEU A N 1
ATOM 670 C CA . LEU A 1 88 ? 4.870 14.693 -32.252 1.00 59.81 88 LEU A CA 1
ATOM 671 C C . LEU A 1 88 ? 5.890 13.562 -32.452 1.00 59.81 88 LEU A C 1
ATOM 673 O O . LEU A 1 88 ? 6.041 12.719 -31.576 1.00 59.81 88 LEU A O 1
ATOM 677 N N . ARG A 1 89 ? 6.580 13.527 -33.600 1.00 58.97 89 ARG A N 1
ATOM 678 C CA . ARG A 1 89 ? 7.536 12.462 -33.944 1.00 58.97 89 ARG A CA 1
ATOM 679 C C . ARG A 1 89 ? 8.898 12.651 -33.270 1.00 58.97 89 ARG A C 1
ATOM 681 O O . ARG A 1 89 ? 9.615 11.673 -33.091 1.00 58.97 89 ARG A O 1
ATOM 688 N N . GLU A 1 90 ? 9.249 13.884 -32.907 1.00 58.03 90 GLU A N 1
ATOM 689 C CA . GLU A 1 90 ? 10.585 14.219 -32.396 1.00 58.03 90 GLU A CA 1
ATOM 690 C C . GLU A 1 90 ? 10.700 14.144 -30.867 1.00 58.03 90 GLU A C 1
ATOM 692 O O . GLU A 1 90 ? 11.801 14.025 -30.333 1.00 58.03 90 GLU A O 1
ATOM 697 N N . ASN A 1 91 ? 9.573 14.087 -30.152 1.00 54.78 91 ASN A N 1
ATOM 698 C CA . ASN A 1 91 ? 9.581 13.632 -28.767 1.00 54.78 91 ASN A CA 1
ATOM 699 C C . ASN A 1 91 ? 9.722 12.108 -28.756 1.00 54.78 91 ASN A C 1
ATOM 701 O O . ASN A 1 91 ? 8.746 11.374 -28.602 1.00 54.78 91 ASN A O 1
ATOM 705 N N . LYS A 1 92 ? 10.965 11.623 -28.878 1.00 56.91 92 LYS A N 1
ATOM 706 C CA . LYS A 1 92 ? 11.350 10.400 -28.172 1.00 56.91 92 LYS A CA 1
ATOM 707 C C . LYS A 1 92 ? 11.036 10.666 -26.703 1.00 56.91 92 LYS A C 1
ATOM 709 O O . LYS A 1 92 ? 11.841 11.277 -26.005 1.00 56.91 92 LYS A O 1
ATOM 714 N N . VAL A 1 93 ? 9.843 10.260 -26.267 1.00 58.88 93 VAL A N 1
ATOM 715 C CA . VAL A 1 93 ? 9.569 10.018 -24.853 1.00 58.88 93 VAL A CA 1
ATOM 716 C C . VAL A 1 93 ? 10.766 9.193 -24.380 1.00 58.88 93 VAL A C 1
ATOM 718 O O . VAL A 1 93 ? 11.054 8.176 -25.024 1.00 58.88 93 VAL A O 1
ATOM 721 N N . PRO A 1 94 ? 11.556 9.674 -23.402 1.00 56.78 94 PRO A N 1
ATOM 722 C CA . PRO A 1 94 ? 12.589 8.850 -22.803 1.00 56.78 94 PRO A CA 1
ATOM 723 C C . PRO A 1 94 ? 11.928 7.520 -22.478 1.00 56.78 94 PRO A C 1
ATOM 725 O O . PRO A 1 94 ? 10.867 7.526 -21.865 1.00 56.78 94 PRO A O 1
ATOM 728 N N . GLU A 1 95 ? 12.478 6.422 -22.990 1.00 54.91 95 GLU A N 1
ATOM 729 C CA . GLU A 1 95 ? 12.045 5.079 -22.626 1.00 54.91 95 GLU A CA 1
ATOM 730 C C . GLU A 1 95 ? 12.202 5.013 -21.107 1.00 54.91 95 GLU A C 1
ATOM 732 O O . GLU A 1 95 ? 13.314 4.902 -20.585 1.00 54.91 95 GLU A O 1
ATOM 737 N N . GLU A 1 96 ? 11.107 5.286 -20.391 1.00 55.09 96 GLU A N 1
ATOM 738 C CA . GLU A 1 96 ? 11.049 5.101 -18.954 1.00 55.09 96 GLU A CA 1
ATOM 739 C C . GLU A 1 96 ? 11.490 3.660 -18.727 1.00 55.09 96 GLU A C 1
ATOM 741 O O . GLU A 1 96 ? 11.089 2.788 -19.506 1.00 55.09 96 GLU A O 1
ATOM 746 N N . PRO A 1 97 ? 12.377 3.407 -17.748 1.00 53.00 97 PRO A N 1
ATOM 747 C CA . PRO A 1 97 ? 12.877 2.063 -17.524 1.00 53.00 97 PRO A CA 1
ATOM 748 C C . PRO A 1 97 ? 11.669 1.135 -17.463 1.00 53.00 97 PRO A C 1
ATOM 750 O O . PRO A 1 97 ? 10.715 1.442 -16.746 1.00 53.00 97 PRO A O 1
ATOM 753 N N . GLU A 1 98 ? 11.686 0.059 -18.251 1.00 54.44 98 GLU A N 1
ATOM 754 C CA . GLU A 1 98 ? 10.660 -0.978 -18.214 1.00 54.44 98 GLU A CA 1
ATOM 755 C C . GLU A 1 98 ? 10.730 -1.632 -16.830 1.00 54.44 98 GLU A C 1
ATOM 757 O O . GLU A 1 98 ? 11.377 -2.654 -16.619 1.00 54.44 98 GLU A O 1
ATOM 762 N N . ILE A 1 99 ? 10.152 -0.971 -15.827 1.00 59.25 99 ILE A N 1
ATOM 763 C CA . ILE A 1 99 ? 10.003 -1.524 -14.495 1.00 59.25 99 ILE A CA 1
ATOM 764 C C . ILE A 1 99 ? 9.013 -2.654 -14.697 1.00 59.25 99 ILE A C 1
ATOM 766 O O . ILE A 1 99 ? 7.820 -2.409 -14.885 1.00 59.25 99 ILE A O 1
ATOM 770 N N . GLU A 1 100 ? 9.527 -3.881 -14.703 1.00 69.81 100 GLU A N 1
ATOM 771 C CA . GLU A 1 100 ? 8.718 -5.089 -14.738 1.00 69.81 100 GLU A CA 1
ATOM 772 C C . GLU A 1 100 ? 7.733 -5.037 -13.567 1.00 69.81 100 GLU A C 1
ATOM 774 O O . GLU A 1 100 ? 8.073 -5.243 -12.397 1.00 69.81 100 GLU A O 1
ATOM 779 N N . ASN A 1 101 ? 6.503 -4.628 -13.878 1.00 85.62 101 ASN A N 1
ATOM 780 C CA . ASN A 1 101 ? 5.512 -4.314 -12.872 1.00 85.62 101 ASN A CA 1
ATOM 781 C C . ASN A 1 101 ? 4.904 -5.607 -12.334 1.00 85.62 101 ASN A C 1
ATOM 783 O O . ASN A 1 101 ? 3.881 -6.084 -12.819 1.00 85.62 101 ASN A O 1
ATOM 787 N N . ILE A 1 102 ? 5.520 -6.140 -11.283 1.00 88.69 102 ILE A N 1
ATOM 788 C CA . ILE A 1 102 ? 4.995 -7.291 -10.545 1.00 88.69 102 ILE A CA 1
ATOM 789 C C . ILE A 1 102 ? 3.750 -6.943 -9.712 1.00 88.69 102 ILE A C 1
ATOM 791 O O . ILE A 1 102 ? 3.068 -7.831 -9.203 1.00 88.69 102 ILE A O 1
ATOM 795 N N . TRP A 1 103 ? 3.451 -5.654 -9.521 1.00 91.56 103 TRP A N 1
ATOM 796 C CA . TRP A 1 103 ? 2.405 -5.200 -8.613 1.00 91.56 103 TRP A CA 1
ATOM 797 C C . TRP A 1 103 ? 1.043 -5.095 -9.294 1.00 91.56 103 TRP A C 1
ATOM 799 O O . TRP A 1 103 ? 0.943 -4.761 -10.473 1.00 91.56 103 TRP A O 1
ATOM 809 N N . PRO A 1 104 ? -0.053 -5.252 -8.533 1.00 89.56 104 PRO A N 1
ATOM 810 C CA . PRO A 1 104 ? -1.397 -5.080 -9.075 1.00 89.56 104 PRO A CA 1
ATOM 811 C C . PRO A 1 104 ? -1.760 -3.611 -9.372 1.00 89.56 104 PRO A C 1
ATOM 813 O O . PRO A 1 104 ? -2.871 -3.352 -9.831 1.00 89.56 104 PRO A O 1
ATOM 816 N N . TRP A 1 105 ? -0.853 -2.660 -9.120 1.00 91.50 105 TRP A N 1
ATOM 817 C CA . TRP A 1 105 ? -1.005 -1.240 -9.446 1.00 91.50 105 TRP A CA 1
ATOM 818 C C . TRP A 1 105 ? -0.018 -0.835 -10.534 1.00 91.50 105 TRP A C 1
ATOM 820 O O . TRP A 1 105 ? 1.130 -1.278 -10.517 1.00 91.50 105 TRP A O 1
ATOM 830 N N . ALA A 1 106 ? -0.443 0.062 -11.425 1.00 88.62 106 ALA A N 1
ATOM 831 C CA . ALA A 1 106 ? 0.465 0.733 -12.346 1.00 88.62 106 ALA A CA 1
ATOM 832 C C . ALA A 1 106 ? 1.483 1.558 -11.545 1.00 88.62 106 ALA A C 1
ATOM 834 O O . ALA A 1 106 ? 1.091 2.387 -10.717 1.00 88.62 106 ALA A O 1
ATOM 835 N N . GLN A 1 107 ? 2.771 1.297 -11.761 1.00 90.25 107 GLN A N 1
ATOM 836 C CA . GLN A 1 107 ? 3.832 1.999 -11.046 1.00 90.25 107 GLN A CA 1
ATOM 837 C C . GLN A 1 107 ? 3.982 3.429 -11.565 1.00 90.25 107 GLN A C 1
ATOM 839 O O . GLN A 1 107 ? 3.797 3.707 -12.747 1.00 90.25 107 GLN A O 1
ATOM 844 N N . GLN A 1 108 ? 4.296 4.326 -10.643 1.00 87.94 108 GLN A N 1
ATOM 845 C CA . GLN A 1 108 ? 4.571 5.739 -10.861 1.00 87.94 108 GLN A CA 1
ATOM 846 C C . GLN A 1 108 ? 5.917 6.069 -10.197 1.00 87.94 108 GLN A C 1
ATOM 848 O O . GLN A 1 108 ? 6.803 5.220 -10.086 1.00 87.94 108 GLN A O 1
ATOM 853 N N . GLU A 1 109 ? 6.072 7.298 -9.701 1.00 85.81 109 GLU A N 1
ATOM 854 C CA . GLU A 1 109 ? 7.251 7.706 -8.947 1.00 85.81 109 GLU A CA 1
ATOM 855 C C . GLU A 1 109 ? 7.478 6.801 -7.726 1.00 85.81 109 GLU A C 1
ATOM 857 O O . GLU A 1 109 ? 6.637 6.693 -6.833 1.00 85.81 109 GLU A O 1
ATOM 862 N N . MET A 1 110 ? 8.650 6.175 -7.647 1.00 87.69 110 MET A N 1
ATOM 863 C CA . MET A 1 110 ? 9.033 5.381 -6.485 1.00 87.69 110 MET A CA 1
ATOM 864 C C . MET A 1 110 ? 9.202 6.276 -5.249 1.00 87.69 110 MET A C 1
ATOM 866 O O . MET A 1 110 ? 10.069 7.149 -5.198 1.00 87.69 110 MET A O 1
ATOM 870 N N . TRP A 1 111 ? 8.476 5.970 -4.173 1.00 92.56 111 TRP A N 1
ATOM 871 C CA . TRP A 1 111 ? 8.686 6.640 -2.890 1.00 92.56 111 TRP A CA 1
ATOM 872 C C . TRP A 1 111 ? 9.919 6.110 -2.148 1.00 92.56 111 TRP A C 1
ATOM 874 O O . TRP A 1 111 ? 10.283 4.929 -2.262 1.00 92.56 111 TRP A O 1
ATOM 884 N N . PRO A 1 112 ? 10.554 6.932 -1.291 1.00 91.38 112 PRO A N 1
ATOM 885 C CA . PRO A 1 112 ? 11.685 6.489 -0.485 1.00 91.38 112 PRO A CA 1
ATOM 886 C C . PRO A 1 112 ? 11.282 5.326 0.433 1.00 91.38 112 PRO A C 1
ATOM 888 O O . PRO A 1 112 ? 10.214 5.338 1.046 1.00 91.38 112 PRO A O 1
ATOM 891 N N . GLY A 1 113 ? 12.163 4.328 0.572 1.00 87.75 113 GLY A N 1
ATOM 892 C CA . GLY A 1 113 ? 11.881 3.087 1.312 1.00 87.75 113 GLY A CA 1
ATOM 893 C C . GLY A 1 113 ? 11.392 3.295 2.744 1.00 87.75 113 GLY A C 1
ATOM 894 O O . GLY A 1 113 ? 10.542 2.544 3.212 1.00 87.75 113 GLY A O 1
ATOM 895 N N . ARG A 1 114 ? 11.850 4.360 3.417 1.00 90.75 114 ARG A N 1
ATOM 896 C CA . ARG A 1 114 ? 11.354 4.744 4.747 1.00 90.75 114 ARG A CA 1
ATOM 897 C C . ARG A 1 114 ? 9.867 5.114 4.712 1.00 90.75 114 ARG A C 1
ATOM 899 O O . ARG A 1 114 ? 9.115 4.604 5.535 1.00 90.75 114 ARG A O 1
ATOM 906 N N . LYS A 1 115 ? 9.452 5.956 3.760 1.00 92.56 115 LYS A N 1
ATOM 907 C CA . LYS A 1 115 ? 8.059 6.406 3.617 1.00 92.56 115 LYS A CA 1
ATOM 908 C C . LYS A 1 115 ? 7.151 5.231 3.266 1.00 92.56 115 LYS A C 1
ATOM 910 O O . LYS A 1 115 ? 6.142 5.033 3.933 1.00 92.56 115 LYS A O 1
ATOM 915 N N . VAL A 1 116 ? 7.556 4.401 2.302 1.00 93.19 116 VAL A N 1
ATOM 916 C CA . VAL A 1 116 ? 6.803 3.192 1.925 1.00 93.19 116 VAL A CA 1
ATOM 917 C C . VAL A 1 116 ? 6.659 2.246 3.116 1.00 93.19 116 VAL A C 1
ATOM 919 O O . VAL A 1 116 ? 5.552 1.832 3.437 1.00 93.19 116 VAL A O 1
ATOM 922 N N . ALA A 1 117 ? 7.744 1.959 3.839 1.00 91.56 117 ALA A N 1
ATOM 923 C CA . ALA A 1 117 ? 7.685 1.098 5.018 1.00 91.56 117 ALA A CA 1
ATOM 924 C C . ALA A 1 117 ? 6.782 1.665 6.128 1.00 91.56 117 ALA A C 1
ATOM 926 O O . ALA A 1 117 ? 6.060 0.900 6.768 1.00 91.56 117 ALA A O 1
ATOM 927 N N . GLN A 1 118 ? 6.794 2.985 6.352 1.00 93.94 118 GLN A N 1
ATOM 928 C CA . GLN A 1 118 ? 5.891 3.637 7.306 1.00 93.94 118 GLN A CA 1
ATOM 929 C C . GLN A 1 118 ? 4.426 3.486 6.883 1.00 93.94 118 GLN A C 1
ATOM 931 O O . GLN A 1 118 ? 3.620 3.040 7.693 1.00 93.94 118 GLN A O 1
ATOM 936 N N . MET A 1 119 ? 4.102 3.768 5.620 1.00 94.12 119 MET A N 1
ATOM 937 C CA . MET A 1 119 ? 2.744 3.640 5.078 1.00 94.12 119 MET A CA 1
ATOM 938 C C . MET A 1 119 ? 2.244 2.194 5.138 1.00 94.12 119 MET A C 1
ATOM 940 O O . MET A 1 119 ? 1.168 1.934 5.665 1.00 94.12 119 MET A O 1
ATOM 944 N N . VAL A 1 120 ? 3.054 1.223 4.704 1.00 93.62 120 VAL A N 1
ATOM 945 C CA . VAL A 1 120 ? 2.702 -0.206 4.766 1.00 93.62 120 VAL A CA 1
ATOM 946 C C . VAL A 1 120 ? 2.489 -0.664 6.209 1.00 93.62 120 VAL A C 1
ATOM 948 O O . VAL A 1 120 ? 1.569 -1.434 6.487 1.00 93.62 120 VAL A O 1
ATOM 951 N N . LYS A 1 121 ? 3.305 -0.179 7.153 1.00 93.81 121 LYS A N 1
ATOM 952 C CA . LYS A 1 121 ? 3.120 -0.473 8.577 1.00 93.81 121 LYS A CA 1
ATOM 953 C C . LYS A 1 121 ? 1.808 0.115 9.101 1.00 93.81 121 LYS A C 1
ATOM 955 O O . LYS A 1 121 ? 1.071 -0.614 9.763 1.00 93.81 121 LYS A O 1
ATOM 960 N N . SER A 1 122 ? 1.497 1.368 8.769 1.00 95.00 122 SER A N 1
ATOM 961 C CA . SER A 1 122 ? 0.223 2.009 9.119 1.00 95.00 122 SER A CA 1
ATOM 962 C C . SER A 1 122 ? -0.971 1.264 8.519 1.00 95.00 122 SER A C 1
ATOM 964 O O . SER A 1 122 ? -1.938 0.989 9.223 1.00 95.00 122 SER A O 1
ATOM 966 N N . ALA A 1 123 ? -0.882 0.839 7.257 1.00 94.69 123 ALA A N 1
ATOM 967 C CA . ALA A 1 123 ? -1.927 0.057 6.603 1.00 94.69 123 ALA A CA 1
ATOM 968 C C . ALA A 1 123 ? -2.127 -1.312 7.272 1.00 94.69 123 ALA A C 1
ATOM 970 O O . ALA A 1 123 ? -3.258 -1.722 7.536 1.00 94.69 123 ALA A O 1
ATOM 971 N N . MET A 1 124 ? -1.038 -2.010 7.614 1.00 93.19 124 MET A N 1
ATOM 972 C CA . MET A 1 124 ? -1.112 -3.260 8.374 1.00 93.19 124 MET A CA 1
ATOM 973 C C . MET A 1 124 ? -1.720 -3.065 9.761 1.00 93.19 124 MET A C 1
ATOM 975 O O . MET A 1 124 ? -2.458 -3.935 10.221 1.00 93.19 124 MET A O 1
ATOM 979 N N . GLU A 1 125 ? -1.411 -1.964 10.442 1.00 94.56 125 GLU A N 1
ATOM 980 C CA . GLU A 1 125 ? -1.979 -1.644 11.750 1.00 94.56 125 GLU A CA 1
ATOM 981 C C . GLU A 1 125 ? -3.477 -1.334 11.654 1.00 94.56 125 GLU A C 1
ATOM 983 O O . GLU A 1 125 ? -4.268 -1.916 12.397 1.00 94.56 125 GLU A O 1
ATOM 988 N N . ALA A 1 126 ? -3.894 -0.533 10.671 1.00 94.44 126 ALA A N 1
ATOM 989 C CA . ALA A 1 126 ? -5.304 -0.282 10.380 1.00 94.44 126 ALA A CA 1
ATOM 990 C C . ALA A 1 126 ? -6.054 -1.592 10.090 1.00 94.44 126 ALA A C 1
ATOM 992 O O . ALA A 1 126 ? -7.091 -1.874 10.696 1.00 94.44 126 ALA A O 1
ATOM 993 N N . ALA A 1 127 ? -5.473 -2.461 9.258 1.00 92.81 127 ALA A N 1
ATOM 994 C CA . ALA A 1 127 ? -6.040 -3.771 8.964 1.00 92.81 127 ALA A CA 1
ATOM 995 C C . ALA A 1 127 ? -6.084 -4.672 10.215 1.00 92.81 127 ALA A C 1
ATOM 997 O O . ALA A 1 127 ? -7.021 -5.459 10.392 1.00 92.81 127 ALA A O 1
ATOM 998 N N . ARG A 1 128 ? -5.090 -4.559 11.114 1.00 90.69 128 ARG A N 1
ATOM 999 C CA . ARG A 1 128 ? -5.059 -5.248 12.416 1.00 90.69 128 ARG A CA 1
ATOM 1000 C C . ARG A 1 128 ? -6.199 -4.830 13.324 1.00 90.69 128 ARG A C 1
ATOM 1002 O O . ARG A 1 128 ? -6.867 -5.705 13.872 1.00 90.69 128 ARG A O 1
ATOM 1009 N N . SER A 1 129 ? -6.479 -3.538 13.376 1.00 93.75 129 SER A N 1
ATOM 1010 C CA . SER A 1 129 ? -7.570 -2.937 14.144 1.00 93.75 129 SER A CA 1
ATOM 1011 C C . SER A 1 129 ? -8.954 -3.115 13.502 1.00 93.75 129 SER A C 1
ATOM 1013 O O . SER A 1 129 ? -9.903 -2.455 13.912 1.00 93.75 129 SER A O 1
ATOM 1015 N N . LYS A 1 130 ? -9.092 -4.000 12.500 1.00 91.31 130 LYS A N 1
ATOM 1016 C CA . LYS A 1 130 ? -10.313 -4.215 11.697 1.00 91.31 130 LYS A CA 1
ATOM 1017 C C . LYS A 1 130 ? -10.790 -2.967 10.937 1.00 91.31 130 LYS A C 1
ATOM 1019 O O . LYS A 1 130 ? -11.916 -2.940 10.449 1.00 91.31 130 LYS A O 1
ATOM 1024 N N . ASN A 1 131 ? -9.932 -1.962 10.774 1.00 95.38 131 ASN A N 1
ATOM 1025 C CA . ASN A 1 131 ? -10.211 -0.787 9.961 1.00 95.38 131 ASN A CA 1
ATOM 1026 C C . ASN A 1 131 ? -9.790 -1.044 8.507 1.00 95.38 131 ASN A C 1
ATOM 1028 O O . ASN A 1 131 ? -8.736 -0.608 8.042 1.00 95.38 131 ASN A O 1
ATOM 1032 N N . ILE A 1 132 ? -10.620 -1.813 7.799 1.00 93.94 132 ILE A N 1
ATOM 1033 C CA . ILE A 1 132 ? -10.359 -2.220 6.412 1.00 93.94 132 ILE A CA 1
ATOM 1034 C C . ILE A 1 132 ? -10.398 -1.022 5.459 1.00 93.94 132 ILE A C 1
ATOM 1036 O O . ILE A 1 132 ? -9.594 -0.961 4.531 1.00 93.94 132 ILE A O 1
ATOM 1040 N N . ALA A 1 133 ? -11.280 -0.050 5.709 1.00 94.12 133 ALA A N 1
ATOM 1041 C CA . ALA A 1 133 ? -11.391 1.154 4.891 1.00 94.12 133 ALA A CA 1
ATOM 1042 C C . ALA A 1 133 ? -10.076 1.949 4.887 1.00 94.12 133 ALA A C 1
ATOM 1044 O O . ALA A 1 133 ? -9.517 2.191 3.822 1.00 94.12 133 ALA A O 1
ATOM 1045 N N . GLN A 1 134 ? -9.525 2.261 6.067 1.00 94.75 134 GLN A N 1
ATOM 1046 C CA . GLN A 1 134 ? -8.240 2.965 6.171 1.00 94.75 134 GLN A CA 1
ATOM 1047 C C . GLN A 1 134 ? -7.082 2.150 5.595 1.00 94.75 134 GLN A C 1
ATOM 1049 O O . GLN A 1 134 ? -6.254 2.687 4.868 1.00 94.75 134 GLN A O 1
ATOM 1054 N N . ALA A 1 135 ? -7.040 0.842 5.861 1.00 94.94 135 ALA A N 1
ATOM 1055 C CA . ALA A 1 135 ? -6.017 -0.027 5.286 1.00 94.94 135 ALA A CA 1
ATOM 1056 C C . ALA A 1 135 ? -6.036 -0.019 3.751 1.00 94.94 135 ALA A C 1
ATOM 1058 O O . ALA A 1 135 ? -4.981 -0.057 3.128 1.00 94.94 135 ALA A O 1
ATOM 1059 N N . THR A 1 136 ? -7.230 0.040 3.160 1.00 93.88 136 THR A N 1
ATOM 1060 C CA . THR A 1 136 ? -7.418 0.073 1.708 1.00 93.88 136 THR A CA 1
ATOM 1061 C C . THR A 1 136 ? -6.956 1.401 1.124 1.00 93.88 136 THR A C 1
ATOM 1063 O O . THR A 1 136 ? -6.195 1.384 0.167 1.00 93.88 136 THR A O 1
ATOM 1066 N N . VAL A 1 137 ? -7.337 2.526 1.740 1.00 95.88 137 VAL A N 1
ATOM 1067 C CA . VAL A 1 137 ? -6.896 3.865 1.312 1.00 95.88 137 VAL A CA 1
ATOM 1068 C C . VAL A 1 137 ? -5.371 3.948 1.310 1.00 95.88 137 VAL A C 1
ATOM 1070 O O . VAL A 1 137 ? -4.778 4.196 0.267 1.00 95.88 137 VAL A O 1
ATOM 1073 N N . ILE A 1 138 ? -4.730 3.618 2.436 1.00 95.00 138 ILE A N 1
ATOM 1074 C CA . ILE A 1 138 ? -3.267 3.703 2.564 1.00 95.00 138 ILE A CA 1
ATOM 1075 C C . ILE A 1 138 ? -2.569 2.753 1.576 1.00 95.00 138 ILE A C 1
ATOM 1077 O O . ILE A 1 138 ? -1.494 3.060 1.058 1.00 95.00 138 ILE A O 1
ATOM 1081 N N . LEU A 1 139 ? -3.158 1.583 1.313 1.00 93.88 139 LEU A N 1
ATOM 1082 C CA . LEU A 1 139 ? -2.613 0.633 0.349 1.00 93.88 139 LEU A CA 1
ATOM 1083 C C . LEU A 1 139 ? -2.723 1.136 -1.094 1.00 93.88 139 LEU A C 1
ATOM 1085 O O . LEU A 1 139 ? -1.766 0.990 -1.848 1.00 93.88 139 LEU A O 1
ATOM 1089 N N . ASP A 1 140 ? -3.858 1.720 -1.469 1.00 92.88 140 ASP A N 1
ATOM 1090 C CA . ASP A 1 140 ? -4.060 2.292 -2.801 1.00 92.88 140 ASP A CA 1
ATOM 1091 C C . ASP A 1 140 ? -3.192 3.537 -3.023 1.00 92.88 140 ASP A C 1
ATOM 1093 O O . ASP A 1 140 ? -2.737 3.767 -4.141 1.00 92.88 140 ASP A O 1
ATOM 1097 N N . GLU A 1 141 ? -2.875 4.283 -1.962 1.00 93.94 141 GLU A N 1
ATOM 1098 C CA . GLU A 1 141 ? -1.888 5.361 -2.011 1.00 93.94 141 GLU A CA 1
ATOM 1099 C C . GLU A 1 141 ? -0.463 4.830 -2.183 1.00 93.94 141 GLU A C 1
A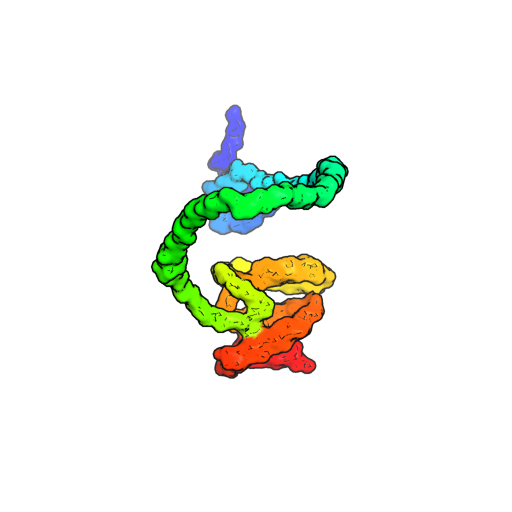TOM 1101 O O . GLU A 1 141 ? 0.299 5.376 -2.968 1.00 93.94 141 GLU A O 1
ATOM 1106 N N . VAL A 1 142 ? -0.064 3.776 -1.460 1.00 94.12 142 VAL A N 1
ATOM 1107 C CA . VAL A 1 142 ? 1.324 3.284 -1.521 1.00 94.12 142 VAL A CA 1
ATOM 1108 C C . VAL A 1 142 ? 1.597 2.401 -2.744 1.00 94.12 142 VAL A C 1
ATOM 1110 O O . VAL A 1 142 ? 2.744 2.313 -3.175 1.00 94.12 142 VAL A O 1
ATOM 1113 N N . GLY A 1 143 ? 0.568 1.749 -3.293 1.00 91.56 143 GLY A N 1
ATOM 1114 C CA . GLY A 1 143 ? 0.650 0.758 -4.370 1.00 91.56 143 GLY A CA 1
ATOM 1115 C C . GLY A 1 143 ? 1.380 1.229 -5.636 1.00 91.56 143 GLY A C 1
ATOM 1116 O O . GLY A 1 143 ? 2.282 0.524 -6.096 1.00 91.56 143 GLY A O 1
ATOM 1117 N N . PRO A 1 144 ? 1.066 2.420 -6.179 1.00 91.69 144 PRO A N 1
ATOM 1118 C CA . PRO A 1 144 ? 1.768 2.991 -7.331 1.00 91.69 144 PRO A CA 1
ATOM 1119 C C . PRO A 1 144 ? 3.230 3.368 -7.053 1.00 91.69 144 PRO A C 1
ATOM 1121 O O . PRO A 1 144 ? 3.995 3.587 -7.984 1.00 91.69 144 PRO A O 1
ATOM 1124 N N . HIS A 1 145 ? 3.635 3.456 -5.786 1.00 92.12 145 HIS A N 1
ATOM 1125 C CA . HIS A 1 145 ? 4.941 3.977 -5.374 1.00 92.12 145 HIS A CA 1
ATOM 1126 C C . HIS A 1 145 ? 5.884 2.895 -4.816 1.00 92.12 145 HIS A C 1
ATOM 1128 O O . HIS A 1 145 ? 6.881 3.216 -4.153 1.00 92.12 145 HIS A O 1
ATOM 1134 N N . LEU A 1 146 ? 5.568 1.612 -5.038 1.00 89.75 146 LEU A N 1
ATOM 1135 C CA . LEU A 1 146 ? 6.314 0.470 -4.497 1.00 89.75 146 LEU A CA 1
ATOM 1136 C C . LEU A 1 146 ? 7.668 0.260 -5.195 1.00 89.75 146 LEU A C 1
ATOM 1138 O O . LEU A 1 146 ? 8.646 -0.071 -4.513 1.00 89.75 146 LEU A O 1
ATOM 1142 N N . GLY A 1 147 ? 7.741 0.508 -6.506 1.00 86.31 147 GLY A N 1
ATOM 1143 C CA . GLY A 1 147 ? 8.932 0.281 -7.333 1.00 86.31 147 GLY A CA 1
ATOM 1144 C C . GLY A 1 147 ? 9.259 -1.208 -7.490 1.00 86.31 147 GLY A C 1
ATOM 1145 O O . GLY A 1 147 ? 8.414 -2.059 -7.268 1.00 86.31 147 GLY A O 1
ATOM 1146 N N . ASP A 1 148 ? 10.502 -1.571 -7.785 1.00 84.88 148 ASP A N 1
ATOM 1147 C CA . ASP A 1 148 ? 10.961 -2.959 -8.008 1.00 84.88 148 ASP A CA 1
ATOM 1148 C C . ASP A 1 148 ? 11.173 -3.785 -6.712 1.00 84.88 148 ASP A C 1
ATOM 1150 O O . ASP A 1 148 ? 11.846 -4.815 -6.682 1.00 84.88 148 ASP A O 1
ATOM 1154 N N . ARG A 1 149 ? 10.629 -3.340 -5.574 1.00 86.44 149 ARG A N 1
ATOM 1155 C CA . ARG A 1 149 ? 11.036 -3.840 -4.249 1.00 86.44 149 ARG A CA 1
ATOM 1156 C C . ARG A 1 149 ? 10.408 -5.187 -3.878 1.00 86.44 149 ARG A C 1
ATOM 1158 O O . ARG A 1 149 ? 9.439 -5.236 -3.117 1.00 86.44 149 ARG A O 1
ATOM 1165 N N . THR A 1 150 ? 11.057 -6.288 -4.253 1.00 87.88 150 THR A N 1
ATOM 1166 C CA . THR A 1 150 ? 10.645 -7.670 -3.907 1.00 87.88 150 THR A CA 1
ATOM 1167 C C . THR A 1 150 ? 10.450 -7.913 -2.399 1.00 87.88 150 THR A C 1
ATOM 1169 O O . THR A 1 150 ? 9.574 -8.670 -1.980 1.00 87.88 150 THR A O 1
ATOM 1172 N N . LYS A 1 151 ? 11.182 -7.192 -1.537 1.00 90.50 151 LYS A N 1
ATOM 1173 C CA . LYS A 1 151 ? 11.046 -7.243 -0.062 1.00 90.50 151 LYS A CA 1
ATOM 1174 C C . LYS A 1 151 ? 9.642 -6.899 0.449 1.00 90.50 151 LYS A C 1
ATOM 1176 O O . LYS A 1 151 ? 9.278 -7.291 1.557 1.00 90.50 151 LYS A O 1
ATOM 1181 N N . LEU A 1 152 ? 8.867 -6.136 -0.323 1.00 90.44 152 LEU A N 1
ATOM 1182 C CA . LEU A 1 152 ? 7.515 -5.718 0.045 1.00 90.44 152 LEU A CA 1
ATOM 1183 C C . LEU A 1 152 ? 6.440 -6.707 -0.419 1.00 90.44 152 LEU A C 1
ATOM 1185 O O . LEU A 1 152 ? 5.300 -6.579 0.017 1.00 90.44 152 LEU A O 1
ATOM 1189 N N . VAL A 1 153 ? 6.786 -7.720 -1.221 1.00 91.75 153 VAL A N 1
ATOM 1190 C CA . VAL A 1 153 ? 5.814 -8.665 -1.800 1.00 91.75 153 VAL A CA 1
ATOM 1191 C C . VAL A 1 153 ? 5.046 -9.390 -0.699 1.00 91.75 153 VAL A C 1
ATOM 1193 O O . VAL A 1 153 ? 3.820 -9.454 -0.738 1.00 91.75 153 VAL A O 1
ATOM 1196 N N . TYR A 1 154 ? 5.742 -9.848 0.346 1.00 92.69 154 TYR A N 1
ATOM 1197 C CA . TYR A 1 154 ? 5.084 -10.481 1.489 1.00 92.69 154 TYR A CA 1
ATOM 1198 C C . TYR A 1 154 ? 4.206 -9.509 2.305 1.00 92.69 154 TYR A C 1
ATOM 1200 O O . TYR A 1 154 ? 3.021 -9.803 2.468 1.00 92.69 154 TYR A O 1
ATOM 1208 N N . PRO A 1 155 ? 4.711 -8.358 2.806 1.00 92.06 155 PRO A N 1
ATOM 1209 C CA . PRO A 1 155 ? 3.884 -7.392 3.534 1.00 92.06 155 PRO A CA 1
ATOM 1210 C C . PRO A 1 155 ? 2.649 -6.913 2.762 1.00 92.06 155 PRO A C 1
ATOM 1212 O O . PRO A 1 155 ? 1.561 -6.844 3.332 1.00 92.06 155 PRO A O 1
ATOM 1215 N N . ILE A 1 156 ? 2.809 -6.601 1.474 1.00 92.94 156 ILE A N 1
ATOM 1216 C CA . ILE A 1 156 ? 1.726 -6.128 0.608 1.00 92.94 156 ILE A CA 1
ATOM 1217 C C . ILE A 1 156 ? 0.742 -7.259 0.323 1.00 92.94 156 ILE A C 1
ATOM 1219 O O . ILE A 1 156 ? -0.460 -7.059 0.460 1.00 92.94 156 ILE A O 1
ATOM 1223 N N . GLY A 1 157 ? 1.225 -8.463 0.012 1.00 92.50 157 GLY A N 1
ATOM 1224 C CA . GLY A 1 157 ? 0.366 -9.626 -0.190 1.00 92.50 157 GLY A CA 1
ATOM 1225 C C . GLY A 1 157 ? -0.436 -10.001 1.063 1.00 92.50 157 GLY A C 1
ATOM 1226 O O . GLY A 1 157 ? -1.631 -10.278 0.975 1.00 92.50 157 GLY A O 1
ATOM 1227 N N . ALA A 1 158 ? 0.171 -9.922 2.252 1.00 91.94 158 ALA A N 1
ATOM 1228 C CA . ALA A 1 158 ? -0.514 -10.181 3.522 1.00 91.94 158 ALA A CA 1
ATOM 1229 C C . ALA A 1 158 ? -1.601 -9.137 3.797 1.00 91.94 158 ALA A C 1
ATOM 1231 O O . ALA A 1 158 ? -2.689 -9.457 4.283 1.00 91.94 158 ALA A O 1
ATOM 1232 N N . LEU A 1 159 ? -1.310 -7.879 3.472 1.00 91.81 159 LEU A N 1
ATOM 1233 C CA . LEU A 1 159 ? -2.259 -6.787 3.597 1.00 91.81 159 LEU A CA 1
ATOM 1234 C C . LEU A 1 159 ? -3.422 -6.941 2.610 1.00 91.81 159 LEU A C 1
ATOM 1236 O O . LEU A 1 159 ? -4.573 -6.859 3.031 1.00 91.81 159 LEU A O 1
ATOM 1240 N N . LEU A 1 160 ? -3.131 -7.244 1.341 1.00 92.44 160 LEU A N 1
ATOM 1241 C CA . LEU A 1 160 ? -4.117 -7.535 0.297 1.00 92.44 160 LEU A CA 1
ATOM 1242 C C . LEU A 1 160 ? -5.060 -8.673 0.710 1.00 92.44 160 LEU A C 1
ATOM 1244 O O . LEU A 1 160 ? -6.275 -8.537 0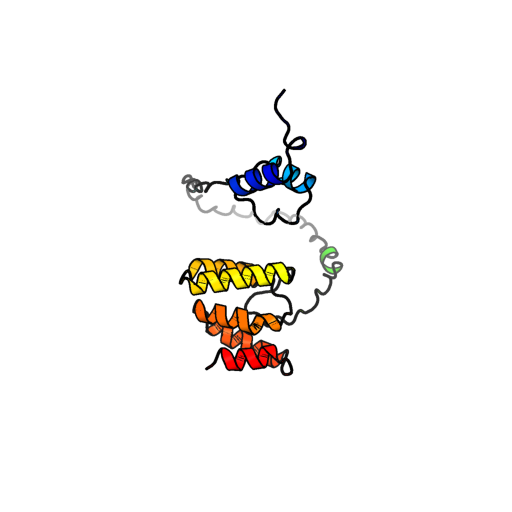.580 1.00 92.44 160 LEU A O 1
ATOM 1248 N N . GLN A 1 161 ? -4.530 -9.762 1.275 1.00 91.06 161 GLN A N 1
ATOM 1249 C CA . GLN A 1 161 ? -5.347 -10.862 1.794 1.00 91.06 161 GLN A CA 1
ATOM 1250 C C . GLN A 1 161 ? -6.251 -10.399 2.942 1.00 91.06 161 GLN A C 1
ATOM 1252 O O . GLN A 1 161 ? -7.431 -10.745 2.989 1.00 91.06 161 GLN A O 1
ATOM 1257 N N . ARG A 1 162 ? -5.730 -9.553 3.836 1.00 90.12 162 ARG A N 1
ATOM 1258 C CA . ARG A 1 162 ? -6.475 -9.043 4.990 1.00 90.12 162 ARG A CA 1
ATOM 1259 C C . ARG A 1 162 ? -7.607 -8.085 4.622 1.00 90.12 162 ARG A C 1
ATOM 1261 O O . ARG A 1 162 ? -8.619 -8.073 5.316 1.00 90.12 162 ARG A O 1
ATOM 1268 N N . ILE A 1 163 ? -7.451 -7.308 3.551 1.00 91.56 163 ILE A N 1
ATOM 1269 C CA . ILE A 1 163 ? -8.516 -6.443 3.019 1.00 91.56 163 ILE A CA 1
ATOM 1270 C C . ILE A 1 163 ? -9.459 -7.176 2.047 1.00 91.56 163 ILE A C 1
ATOM 1272 O O . ILE A 1 163 ? -10.372 -6.562 1.504 1.00 91.56 163 ILE A O 1
ATOM 1276 N N . GLY A 1 164 ? -9.252 -8.477 1.809 1.00 89.56 164 GLY A N 1
ATOM 1277 C CA . GLY A 1 164 ? -10.108 -9.300 0.948 1.00 89.56 164 GLY A CA 1
ATOM 1278 C C . GLY A 1 164 ? -9.769 -9.255 -0.547 1.00 89.56 164 GLY A C 1
ATOM 1279 O O . GLY A 1 164 ? -10.491 -9.829 -1.357 1.00 89.56 164 GLY A O 1
ATOM 1280 N N . ARG A 1 165 ? -8.653 -8.634 -0.945 1.00 91.56 165 ARG A N 1
ATOM 1281 C CA . ARG A 1 165 ? -8.184 -8.576 -2.341 1.00 91.56 165 ARG A CA 1
ATOM 1282 C C . ARG A 1 165 ? -7.323 -9.791 -2.710 1.00 91.56 165 ARG A C 1
ATOM 1284 O O . ARG A 1 165 ? -6.218 -9.649 -3.225 1.00 91.56 165 ARG A O 1
ATOM 1291 N N . VAL A 1 166 ? -7.834 -10.998 -2.471 1.00 90.38 166 VAL A N 1
ATOM 1292 C CA . VAL A 1 166 ? -7.090 -12.258 -2.693 1.00 90.38 166 VAL A CA 1
ATOM 1293 C C . VAL A 1 166 ? -6.674 -12.465 -4.153 1.00 90.38 166 VAL A C 1
ATOM 1295 O O . VAL A 1 166 ? -5.543 -12.846 -4.412 1.00 90.38 166 VAL A O 1
ATOM 1298 N N . GLN A 1 167 ? -7.521 -12.076 -5.110 1.00 90.75 167 GLN A N 1
ATOM 1299 C CA . GLN A 1 167 ? -7.222 -12.155 -6.548 1.00 90.75 167 GLN A CA 1
ATOM 1300 C C . GLN A 1 167 ? -5.980 -11.339 -6.942 1.00 90.75 167 GLN A C 1
ATOM 1302 O O . GLN A 1 167 ? -5.233 -11.720 -7.839 1.00 90.75 167 GLN A O 1
ATOM 1307 N N . ALA A 1 168 ? -5.760 -10.202 -6.273 1.00 90.69 168 ALA A N 1
ATOM 1308 C CA . ALA A 1 168 ? -4.577 -9.382 -6.498 1.00 90.69 168 ALA A CA 1
ATOM 1309 C C . ALA A 1 168 ? -3.316 -10.042 -5.921 1.00 90.69 168 ALA A C 1
ATOM 1311 O O . ALA A 1 168 ? -2.244 -9.866 -6.485 1.00 90.69 168 ALA A O 1
ATOM 1312 N N . VAL A 1 169 ? -3.446 -10.823 -4.840 1.00 91.69 169 VAL A N 1
ATOM 1313 C CA . VAL A 1 169 ? -2.345 -11.613 -4.268 1.00 91.69 169 VAL A CA 1
ATOM 1314 C C . VAL A 1 169 ? -1.949 -12.748 -5.199 1.00 91.69 169 VAL A C 1
ATOM 1316 O O . VAL A 1 169 ? -0.760 -12.918 -5.444 1.00 91.69 169 VAL A O 1
ATOM 1319 N N . ASP A 1 170 ? -2.916 -13.500 -5.733 1.00 91.19 170 ASP A N 1
ATOM 1320 C CA . ASP A 1 170 ? -2.625 -14.590 -6.670 1.00 91.19 170 ASP A CA 1
ATOM 1321 C C . ASP A 1 170 ? -1.880 -14.063 -7.903 1.00 91.19 170 ASP A C 1
ATOM 1323 O O . ASP A 1 170 ? -0.815 -14.580 -8.225 1.00 91.19 170 ASP A O 1
ATOM 1327 N N . ARG A 1 171 ? -2.365 -12.974 -8.522 1.00 91.12 171 ARG A N 1
ATOM 1328 C CA . ARG A 1 171 ? -1.671 -12.334 -9.655 1.00 91.12 171 ARG A CA 1
ATOM 1329 C C . ARG A 1 171 ? -0.283 -11.812 -9.288 1.00 91.12 171 ARG A C 1
ATOM 1331 O O . ARG A 1 171 ? 0.660 -12.056 -10.026 1.00 91.12 171 ARG A O 1
ATOM 1338 N N . LEU A 1 172 ? -0.154 -11.123 -8.152 1.00 90.88 172 LEU A N 1
ATOM 1339 C CA . LEU A 1 172 ? 1.135 -10.628 -7.658 1.00 90.88 172 LEU A CA 1
ATOM 1340 C C . LEU A 1 172 ? 2.147 -11.770 -7.514 1.00 90.88 172 LEU A C 1
ATOM 1342 O O . LEU A 1 172 ? 3.294 -11.618 -7.908 1.00 90.88 172 LEU A O 1
ATOM 1346 N N . LEU A 1 173 ? 1.742 -12.901 -6.933 1.00 89.69 173 LEU A N 1
ATOM 1347 C CA . LEU A 1 173 ? 2.635 -14.039 -6.718 1.00 89.69 173 LEU A CA 1
ATOM 1348 C C . LEU A 1 173 ? 2.993 -14.769 -8.012 1.00 89.69 173 LEU A C 1
ATOM 1350 O O . LEU A 1 173 ? 4.110 -15.271 -8.103 1.00 89.69 173 LEU A O 1
ATOM 1354 N N . ASP A 1 174 ? 2.066 -14.839 -8.965 1.00 91.00 174 ASP A N 1
ATOM 1355 C CA . ASP A 1 174 ? 2.288 -15.427 -10.287 1.00 91.00 174 ASP A CA 1
ATOM 1356 C C . ASP A 1 174 ? 3.359 -14.624 -11.037 1.00 91.00 174 ASP A C 1
ATOM 1358 O O . ASP A 1 174 ? 4.472 -15.121 -11.222 1.00 91.00 174 ASP A O 1
ATOM 1362 N N . VAL A 1 175 ? 3.098 -13.330 -11.262 1.00 90.19 175 VAL A N 1
ATOM 1363 C CA . VAL A 1 175 ? 4.007 -12.418 -11.976 1.00 90.19 175 VAL A CA 1
ATOM 1364 C C . VAL A 1 175 ? 5.341 -12.274 -11.242 1.00 90.19 175 VAL A C 1
ATOM 1366 O O . VAL A 1 175 ? 6.400 -12.357 -11.854 1.00 90.19 175 VAL A O 1
ATOM 1369 N N . ALA A 1 176 ? 5.335 -12.132 -9.911 1.00 88.88 176 ALA A N 1
ATOM 1370 C CA . ALA A 1 176 ? 6.583 -12.050 -9.152 1.00 88.88 176 ALA A CA 1
ATOM 1371 C C . ALA A 1 176 ? 7.419 -13.335 -9.250 1.00 88.88 176 ALA A C 1
ATOM 1373 O O . ALA A 1 176 ? 8.645 -13.254 -9.194 1.00 88.88 176 ALA A O 1
ATOM 1374 N N . SER A 1 177 ? 6.789 -14.510 -9.378 1.00 87.81 177 SER A N 1
ATOM 1375 C CA . SER A 1 177 ? 7.513 -15.775 -9.548 1.00 87.81 177 SER A CA 1
ATOM 1376 C C . SER A 1 177 ? 8.052 -15.980 -10.961 1.00 87.81 177 SER A C 1
ATOM 1378 O O . SER A 1 177 ? 9.070 -16.650 -11.112 1.00 87.81 177 SER A O 1
ATOM 1380 N N . GLU A 1 178 ? 7.413 -15.384 -11.967 1.00 88.12 178 GLU A N 1
ATOM 1381 C CA . GLU A 1 178 ? 7.905 -15.367 -13.346 1.00 88.12 178 GLU A CA 1
ATOM 1382 C C . GLU A 1 178 ? 9.074 -14.391 -13.515 1.00 88.12 178 GLU A C 1
ATOM 1384 O O . GLU A 1 178 ? 10.104 -14.764 -14.073 1.00 88.12 178 GLU A O 1
ATOM 1389 N N . THR A 1 179 ? 8.956 -13.174 -12.975 1.00 87.81 179 THR A N 1
ATOM 1390 C CA . THR A 1 179 ? 10.002 -12.145 -13.073 1.00 87.81 179 THR A CA 1
ATOM 1391 C C . THR A 1 179 ? 11.199 -12.429 -12.157 1.00 87.81 179 THR A C 1
ATOM 1393 O O . THR A 1 179 ? 12.348 -12.250 -12.558 1.00 87.81 179 THR A O 1
ATOM 1396 N N . TYR A 1 180 ? 10.966 -12.887 -10.920 1.00 86.62 180 TYR A N 1
ATOM 1397 C CA . TYR A 1 180 ? 12.019 -13.094 -9.914 1.00 86.62 180 TYR A CA 1
ATOM 1398 C C . TYR A 1 180 ? 11.996 -14.513 -9.306 1.00 86.62 180 TYR A C 1
ATOM 1400 O O . TYR A 1 180 ? 11.795 -14.664 -8.094 1.00 86.62 180 TYR A O 1
ATOM 1408 N N . PRO A 1 181 ? 12.247 -15.572 -10.101 1.00 82.31 181 PRO A N 1
ATOM 1409 C CA . PRO A 1 181 ? 12.174 -16.962 -9.633 1.00 82.31 181 PRO A CA 1
ATOM 1410 C C . PRO A 1 181 ? 13.20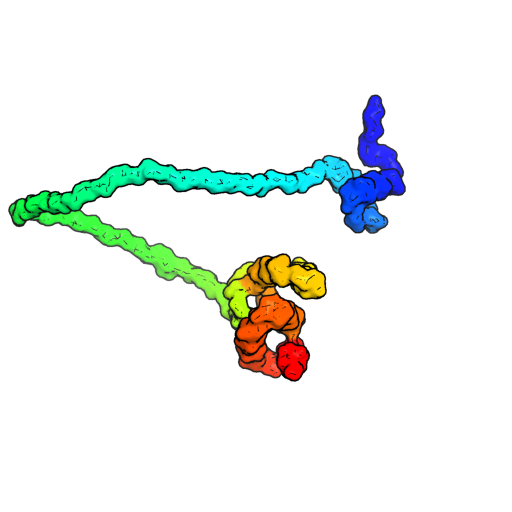8 -17.310 -8.548 1.00 82.31 181 PRO A C 1
ATOM 1412 O O . PRO A 1 181 ? 12.953 -18.163 -7.701 1.00 82.31 181 PRO A O 1
ATOM 1415 N N . GLU A 1 182 ? 14.359 -16.633 -8.540 1.00 84.62 182 GLU A N 1
ATOM 1416 C CA . GLU A 1 182 ? 15.472 -16.882 -7.608 1.00 84.62 182 GLU A CA 1
ATOM 1417 C C . GLU A 1 182 ? 15.396 -16.004 -6.337 1.00 84.62 182 GLU A C 1
ATOM 1419 O O . GLU A 1 182 ? 16.217 -16.135 -5.423 1.00 84.62 182 GLU A O 1
ATOM 1424 N N . ASP A 1 183 ? 14.423 -15.087 -6.241 1.00 88.44 183 ASP A N 1
ATOM 1425 C CA . ASP A 1 183 ? 14.327 -14.169 -5.104 1.00 88.44 183 ASP A CA 1
ATOM 1426 C C . ASP A 1 183 ? 13.715 -14.860 -3.870 1.00 88.44 183 ASP A C 1
ATOM 1428 O O . ASP A 1 183 ? 12.599 -15.399 -3.866 1.00 88.44 183 ASP A O 1
ATOM 1432 N N . SER A 1 184 ? 14.457 -14.808 -2.762 1.00 88.69 184 SER A N 1
ATOM 1433 C CA . SER A 1 184 ? 14.052 -15.428 -1.496 1.00 88.69 184 SER A CA 1
ATOM 1434 C C . SER A 1 184 ? 12.792 -14.796 -0.890 1.00 88.69 184 SER A C 1
ATOM 1436 O O . SER A 1 184 ? 12.042 -15.477 -0.186 1.00 88.69 184 SER A O 1
ATOM 1438 N N . ASN A 1 185 ? 12.527 -13.507 -1.138 1.00 88.06 185 ASN A N 1
ATOM 1439 C CA . ASN A 1 185 ? 11.350 -12.818 -0.606 1.00 88.06 185 ASN A CA 1
ATOM 1440 C C . ASN A 1 185 ? 10.079 -13.283 -1.315 1.00 88.06 185 ASN A C 1
ATOM 1442 O O . ASN A 1 185 ? 9.077 -13.514 -0.639 1.00 88.06 185 ASN A O 1
ATOM 1446 N N . VAL A 1 186 ? 10.123 -13.471 -2.638 1.00 89.12 186 VAL A N 1
ATOM 1447 C CA . VAL A 1 186 ? 8.986 -13.975 -3.429 1.00 89.12 186 VAL A CA 1
ATOM 1448 C C . VAL A 1 186 ? 8.642 -15.410 -3.024 1.00 89.12 186 VAL A C 1
ATOM 1450 O O . VAL A 1 186 ? 7.485 -15.708 -2.714 1.00 89.12 186 VAL A O 1
ATOM 1453 N N . SER A 1 187 ? 9.651 -16.279 -2.908 1.00 87.31 187 SER A N 1
ATOM 1454 C CA . SER A 1 187 ? 9.473 -17.670 -2.459 1.00 87.31 187 SER A CA 1
ATOM 1455 C C . SER A 1 187 ? 8.869 -17.767 -1.051 1.00 87.31 187 SER A C 1
ATOM 1457 O O . SER A 1 187 ? 7.944 -18.551 -0.799 1.00 87.31 187 SER A O 1
ATOM 1459 N N . ASN A 1 188 ? 9.346 -16.932 -0.123 1.00 88.50 188 ASN A N 1
ATOM 1460 C CA . ASN A 1 188 ? 8.808 -16.870 1.235 1.00 88.50 188 ASN A CA 1
ATOM 1461 C C . ASN A 1 188 ? 7.382 -16.294 1.250 1.00 88.50 188 ASN A C 1
ATOM 1463 O O . ASN A 1 188 ? 6.509 -16.835 1.926 1.00 88.50 188 ASN A O 1
ATOM 1467 N N . ALA A 1 189 ? 7.116 -15.241 0.467 1.00 88.75 189 ALA A N 1
ATOM 1468 C CA . ALA A 1 189 ? 5.787 -14.650 0.348 1.00 88.75 189 ALA A CA 1
ATOM 1469 C C . ALA A 1 189 ? 4.763 -15.682 -0.132 1.00 88.75 189 ALA A C 1
ATOM 1471 O O . ALA A 1 189 ? 3.735 -15.870 0.515 1.00 88.75 189 ALA A O 1
ATOM 1472 N N . ARG A 1 190 ? 5.079 -16.413 -1.205 1.00 88.31 190 ARG A N 1
ATOM 1473 C CA . ARG A 1 190 ? 4.228 -17.474 -1.754 1.00 88.31 190 ARG A CA 1
ATOM 1474 C C . ARG A 1 190 ? 3.899 -18.542 -0.713 1.00 88.31 190 ARG A C 1
ATOM 1476 O O . ARG A 1 190 ? 2.733 -18.886 -0.545 1.00 88.31 190 ARG A O 1
ATOM 1483 N N . SER A 1 191 ? 4.906 -19.001 0.030 1.00 86.69 191 SER A N 1
ATOM 1484 C CA . SER A 1 191 ? 4.743 -20.023 1.074 1.00 86.69 191 SER A CA 1
ATOM 1485 C C . SER A 1 191 ? 3.908 -19.546 2.268 1.00 86.69 191 SER A C 1
ATOM 1487 O O . SER A 1 191 ? 3.257 -20.346 2.929 1.00 86.69 191 SER A O 1
ATOM 1489 N N . LYS A 1 192 ? 3.945 -18.246 2.587 1.00 86.00 192 LYS A N 1
ATOM 1490 C CA . LYS A 1 192 ? 3.237 -17.680 3.746 1.00 86.00 192 LYS A CA 1
ATOM 1491 C C . LYS A 1 192 ? 1.814 -17.222 3.432 1.00 86.00 192 LYS A C 1
ATOM 1493 O O . LYS A 1 192 ? 0.985 -17.205 4.335 1.00 86.00 192 LYS A O 1
ATOM 1498 N N . LEU A 1 193 ? 1.551 -16.801 2.195 1.00 84.75 193 LEU A N 1
ATOM 1499 C CA . LEU A 1 193 ? 0.265 -16.232 1.776 1.00 84.75 193 LEU A CA 1
ATOM 1500 C C . LEU A 1 193 ? -0.718 -17.278 1.237 1.00 84.75 193 LEU A C 1
ATOM 1502 O O . LEU A 1 193 ? -1.921 -17.018 1.222 1.00 84.75 193 LEU A O 1
ATOM 1506 N N . ARG A 1 194 ? -0.222 -18.453 0.830 1.00 71.31 194 ARG A N 1
ATOM 1507 C CA . ARG A 1 194 ? -1.028 -19.618 0.433 1.00 71.31 194 ARG A CA 1
ATOM 1508 C C . ARG A 1 194 ? -0.790 -20.798 1.401 1.00 71.31 194 ARG A C 1
ATOM 1510 O O . ARG A 1 194 ? -0.127 -21.753 0.997 1.00 71.31 194 ARG A O 1
ATOM 1517 N N . PRO A 1 195 ? -1.225 -20.701 2.674 1.00 56.03 195 PRO A N 1
ATOM 1518 C CA . PRO A 1 195 ? -1.154 -21.809 3.627 1.00 56.03 195 PRO A CA 1
ATOM 1519 C C . PRO A 1 195 ? -2.145 -22.935 3.306 1.00 56.03 195 PRO A C 1
ATOM 1521 O O . PRO A 1 195 ? -3.196 -22.650 2.686 1.00 56.03 195 PRO A O 1
#

Radius of gyration: 29.35 Å; chains: 1; bounding box: 54×64×87 Å

Secondary structure (DSSP, 8-state):
----GGGS-HHHHHHHHHHTT---GGGS-HHHHHHHHHS----------PPPPPPS-PPPPPPP-------TTSPPPPPPPPP-THHHHH------------SSS---SPPPHHHHHHHHHHHHHHHHTT-HHHHHHHHHHHGGG-TT-GGGHHHHHHHHHHTT-HHHHHHHHHHHHHH-TT-HHHHHHHHHH--

Foldseek 3Di:
DPDQLLVDDPVVLVVLCVVVVHDDCPPPDSVVSSVVNVDDPPDDDDDDPPDPPDPPPDDPPDDPPPPPPPPPPDDDDDDPDPPDPVVVVPPPPPPDPPQLQLAPDAADAADDPVVLVVLLVVLVVCLVVVNLVSNVVSLVVSRNRHTNDLLCLQSNLVSCVSSVVPVRNVSSLVSCCVVPVPDPSSVVSVVVNPD

pLDDT: mean 79.13, std 14.21, range [38.25, 95.88]